Protein AF-A0A0F4ZEE4-F1 (afdb_monomer_lite)

pLDDT: mean 81.56, std 21.41, range [31.27, 98.69]

Sequence (221 aa):
MDQQAPEEFALEALSDIDSARGIVKAILHTIFFYRYFPTIEPHTQKFLDLRLPYVVDAELETMIDQHSAKLVRDLEIASTTSQTNLRSGAASPALPHQSASAKVAGASGDKLGNKRGIVKIQFFERRRRTGWIPRPDEEVCWESWVLKLSIAEPRNDIDRLKLQKAMSRSLLSSVVKITNYVTTNKSHIPPITTAVNTNPFPYRITVNPVESTWSNRLRMY

Structure (mmCIF, N/CA/C/O backbone):
data_AF-A0A0F4ZEE4-F1
#
_entry.id   AF-A0A0F4ZEE4-F1
#
loop_
_atom_site.group_PDB
_atom_site.id
_atom_site.type_symbol
_atom_site.label_atom_id
_atom_site.label_alt_id
_atom_site.label_comp_id
_atom_site.label_asym_id
_atom_site.label_entity_id
_atom_site.label_seq_id
_atom_site.pdbx_PDB_ins_code
_atom_site.Cartn_x
_atom_site.Cartn_y
_atom_site.Cartn_z
_atom_site.occupancy
_atom_site.B_iso_or_equiv
_atom_site.auth_seq_id
_atom_site.auth_comp_id
_atom_site.auth_asym_id
_atom_site.auth_atom_id
_atom_site.pdbx_PDB_model_num
ATOM 1 N N . MET A 1 1 ? 13.644 13.326 -24.615 1.00 40.78 1 MET A N 1
ATOM 2 C CA . MET A 1 1 ? 12.410 12.823 -23.987 1.00 40.78 1 MET A CA 1
ATOM 3 C C . MET A 1 1 ? 12.307 13.512 -22.651 1.00 40.78 1 MET A C 1
ATOM 5 O O . MET A 1 1 ? 13.165 13.275 -21.807 1.00 40.78 1 MET A O 1
ATOM 9 N N . ASP A 1 2 ? 11.358 14.428 -22.520 1.00 43.78 2 ASP A N 1
ATOM 10 C CA . ASP A 1 2 ? 11.153 15.174 -21.285 1.00 43.78 2 ASP A CA 1
ATOM 11 C C . ASP A 1 2 ? 10.785 14.211 -20.157 1.00 43.78 2 ASP A C 1
ATOM 13 O O . ASP A 1 2 ? 9.960 13.310 -20.318 1.00 43.78 2 ASP A O 1
ATOM 17 N N . GLN A 1 3 ? 11.476 14.352 -19.030 1.00 49.97 3 GLN A N 1
ATOM 18 C CA . GLN A 1 3 ? 11.272 13.537 -17.842 1.00 49.97 3 GLN A CA 1
ATOM 19 C C . GLN A 1 3 ? 9.979 14.012 -17.174 1.00 49.97 3 GLN A C 1
ATOM 21 O O . GLN A 1 3 ? 10.005 14.827 -16.256 1.00 49.97 3 GLN A O 1
ATOM 26 N N . GLN A 1 4 ? 8.835 13.554 -17.692 1.00 56.84 4 GLN A N 1
ATOM 27 C CA . GLN A 1 4 ? 7.539 13.735 -17.047 1.00 56.84 4 GLN A CA 1
ATOM 28 C C . GLN A 1 4 ? 7.666 13.197 -15.618 1.00 56.84 4 GLN A C 1
ATOM 30 O O . GLN A 1 4 ? 8.082 12.051 -15.423 1.00 56.84 4 GLN A O 1
ATOM 35 N N . ALA A 1 5 ? 7.374 14.030 -14.617 1.00 64.81 5 ALA A N 1
ATOM 36 C CA . ALA A 1 5 ? 7.344 13.567 -13.237 1.00 64.81 5 ALA A CA 1
ATOM 37 C C . ALA A 1 5 ? 6.371 12.375 -13.146 1.00 64.81 5 ALA A C 1
ATOM 39 O O . ALA A 1 5 ? 5.286 12.454 -13.733 1.00 64.81 5 ALA A O 1
ATOM 40 N N . PRO A 1 6 ? 6.749 11.273 -12.474 1.00 72.88 6 PRO A N 1
ATOM 41 C CA . PRO A 1 6 ? 5.881 10.109 -12.360 1.00 72.88 6 PRO A CA 1
ATOM 42 C C . PRO A 1 6 ? 4.559 10.527 -11.723 1.00 72.88 6 PRO A C 1
ATOM 44 O O . PRO A 1 6 ? 4.551 11.266 -10.734 1.00 72.88 6 PRO A O 1
ATOM 47 N N . GLU A 1 7 ? 3.454 10.062 -12.297 1.00 78.62 7 GLU A N 1
ATOM 48 C CA . GLU A 1 7 ? 2.128 10.318 -11.749 1.00 78.62 7 GLU A CA 1
ATOM 49 C C . GLU A 1 7 ? 2.044 9.724 -10.335 1.00 78.62 7 GLU A C 1
ATOM 51 O O . GLU A 1 7 ? 2.437 8.577 -10.093 1.00 78.62 7 GLU A O 1
ATOM 56 N N . GLU A 1 8 ? 1.582 10.534 -9.384 1.00 89.62 8 GLU A N 1
ATOM 57 C CA . GLU A 1 8 ? 1.420 10.125 -7.995 1.00 89.62 8 GLU A CA 1
ATOM 58 C C . GLU A 1 8 ? -0.037 9.735 -7.743 1.00 89.62 8 GLU A C 1
ATOM 60 O O . GLU A 1 8 ? -0.942 10.566 -7.832 1.00 89.62 8 GLU A O 1
ATOM 65 N N . PHE A 1 9 ? -0.268 8.469 -7.400 1.00 95.00 9 PHE A N 1
ATOM 66 C CA . PHE A 1 9 ? -1.603 7.946 -7.147 1.00 95.00 9 PHE A CA 1
ATOM 67 C C . PHE A 1 9 ? -1.901 7.844 -5.650 1.00 95.00 9 PHE A C 1
ATOM 69 O O . PHE A 1 9 ? -1.261 7.090 -4.911 1.00 95.00 9 PHE A O 1
ATOM 76 N N . ALA A 1 10 ? -2.904 8.592 -5.191 1.00 96.62 10 ALA A N 1
ATOM 77 C CA . ALA A 1 10 ? -3.272 8.653 -3.782 1.00 96.62 10 ALA A CA 1
ATOM 78 C C . ALA A 1 10 ? -4.354 7.626 -3.404 1.00 96.62 10 ALA A C 1
ATOM 80 O O . ALA A 1 10 ? -5.430 7.549 -4.002 1.00 96.62 10 ALA A O 1
ATOM 81 N N . LEU A 1 11 ? -4.087 6.890 -2.331 1.00 98.06 11 LEU A N 1
ATOM 82 C CA . LEU A 1 11 ? -5.001 5.969 -1.670 1.00 98.06 11 LEU A CA 1
ATOM 83 C C . LEU A 1 11 ? -5.324 6.485 -0.272 1.00 98.06 11 LEU A C 1
ATOM 85 O O . LEU A 1 11 ? -4.491 7.107 0.387 1.00 98.06 11 LEU A O 1
ATOM 89 N N . GLU A 1 12 ? -6.527 6.186 0.200 1.00 97.44 12 GLU A N 1
ATOM 90 C CA . GLU A 1 12 ? -6.973 6.569 1.536 1.00 97.44 12 GLU A CA 1
ATOM 91 C C . GLU A 1 12 ? -7.588 5.362 2.229 1.00 97.44 12 GLU A C 1
ATOM 93 O O . GLU A 1 12 ? -8.457 4.687 1.672 1.00 97.44 12 GLU A O 1
ATOM 98 N N . ALA A 1 13 ? -7.146 5.109 3.457 1.00 97.88 13 ALA A N 1
ATOM 99 C CA . ALA A 1 13 ? -7.672 4.042 4.290 1.00 97.88 13 ALA A CA 1
ATOM 100 C C . ALA A 1 13 ? -7.939 4.543 5.711 1.00 97.88 13 ALA A C 1
ATOM 102 O O . ALA A 1 13 ? -7.249 5.425 6.232 1.00 97.88 13 ALA A O 1
ATOM 103 N N . LEU A 1 14 ? -8.954 3.954 6.335 1.00 97.81 14 LEU A N 1
ATOM 104 C CA . LEU A 1 14 ? -9.336 4.195 7.717 1.00 97.81 14 LEU A CA 1
ATOM 105 C C . LEU A 1 14 ? -8.999 2.959 8.547 1.00 97.81 14 LEU A C 1
ATOM 107 O O . LEU A 1 14 ? -9.283 1.845 8.111 1.00 97.81 14 LEU A O 1
ATOM 111 N N . SER A 1 15 ? -8.451 3.160 9.743 1.00 97.25 15 SER A N 1
ATOM 112 C CA . SER A 1 15 ? -8.122 2.079 10.673 1.00 97.25 15 SER A CA 1
ATOM 113 C C . SER A 1 15 ? -8.366 2.463 12.132 1.00 97.25 15 SER A C 1
ATOM 115 O O . SER A 1 15 ? -8.365 3.643 12.461 1.00 97.25 15 SER A O 1
ATOM 117 N N . ASP A 1 16 ? -8.495 1.483 13.022 1.00 95.31 16 ASP A N 1
ATOM 118 C CA . ASP A 1 16 ? -8.031 1.616 14.408 1.00 95.31 16 ASP A CA 1
ATOM 119 C C . ASP A 1 16 ? -6.526 1.297 14.498 1.00 95.31 16 ASP A C 1
ATOM 121 O O . ASP A 1 16 ? -5.910 0.866 13.517 1.00 95.31 16 ASP A O 1
ATOM 125 N N . ILE A 1 17 ? -5.903 1.550 15.650 1.00 94.69 17 ILE A N 1
ATOM 126 C CA . ILE A 1 17 ? -4.460 1.323 15.812 1.00 94.69 17 ILE A CA 1
ATOM 127 C C . ILE A 1 17 ? -4.089 -0.166 15.715 1.00 94.69 17 ILE A C 1
ATOM 129 O O . ILE A 1 17 ? -3.087 -0.499 15.083 1.00 94.69 17 ILE A O 1
ATOM 133 N N . ASP A 1 18 ? -4.935 -1.058 16.238 1.00 95.00 18 ASP A N 1
ATOM 134 C CA . ASP A 1 18 ? -4.697 -2.507 16.269 1.00 95.00 18 ASP A CA 1
ATOM 135 C C . ASP A 1 18 ? -4.676 -3.110 14.854 1.00 95.00 18 ASP A C 1
ATOM 137 O O . ASP A 1 18 ? -3.876 -3.992 14.533 1.00 95.00 18 ASP A O 1
ATOM 141 N N . SER A 1 19 ? -5.532 -2.595 13.972 1.00 97.12 19 SER A N 1
ATOM 142 C CA . SER A 1 19 ? -5.691 -3.058 12.591 1.00 97.12 19 SER A CA 1
ATOM 143 C C . SER A 1 19 ? -4.776 -2.330 11.602 1.00 97.12 19 SER A C 1
ATOM 145 O O . SER A 1 19 ? -4.655 -2.767 10.452 1.00 97.12 19 SER A O 1
ATOM 147 N N . ALA A 1 20 ? -4.103 -1.251 12.025 1.00 97.31 20 ALA A N 1
ATOM 148 C CA . ALA A 1 20 ? -3.347 -0.356 11.145 1.00 97.31 20 ALA A CA 1
ATOM 149 C C . ALA A 1 20 ? -2.269 -1.098 10.352 1.00 97.31 20 ALA A C 1
ATOM 151 O O . ALA A 1 20 ? -2.166 -0.946 9.131 1.00 97.31 20 ALA A O 1
ATOM 152 N N . ARG A 1 21 ? -1.507 -1.965 11.031 1.00 97.94 21 ARG A N 1
ATOM 153 C CA . ARG A 1 21 ? -0.494 -2.806 10.384 1.00 97.94 21 ARG A CA 1
ATOM 154 C C . ARG A 1 21 ? -1.122 -3.689 9.307 1.00 97.94 21 ARG A C 1
ATOM 156 O O . ARG A 1 21 ? -0.631 -3.721 8.184 1.00 97.94 21 ARG A O 1
ATOM 163 N N . GLY A 1 22 ? -2.220 -4.371 9.633 1.00 98.19 22 GLY A N 1
ATOM 164 C CA . GLY A 1 22 ? -2.907 -5.284 8.719 1.00 98.19 22 GLY A CA 1
ATOM 165 C C . GLY A 1 22 ? -3.460 -4.590 7.472 1.00 98.19 22 GLY A C 1
ATOM 166 O O . GLY A 1 22 ? -3.268 -5.097 6.368 1.00 98.19 22 GLY A O 1
ATOM 167 N N . ILE A 1 23 ? -4.057 -3.401 7.621 1.00 98.44 23 ILE A N 1
ATOM 168 C CA . ILE A 1 23 ? -4.554 -2.602 6.487 1.00 98.44 23 ILE A CA 1
ATOM 169 C C . ILE A 1 23 ? -3.414 -2.209 5.548 1.00 98.44 23 ILE A C 1
ATOM 171 O O . ILE A 1 23 ? -3.532 -2.376 4.334 1.00 98.44 23 ILE A O 1
ATOM 175 N N . VAL A 1 24 ? -2.297 -1.723 6.095 1.00 98.50 24 VAL A N 1
ATOM 176 C CA . VAL A 1 24 ? -1.134 -1.336 5.286 1.00 98.50 24 VAL A CA 1
ATOM 177 C C . VAL A 1 24 ? -0.575 -2.546 4.544 1.00 98.50 24 VAL A C 1
ATOM 179 O O . VAL A 1 24 ? -0.379 -2.460 3.335 1.00 98.50 24 VAL A O 1
ATOM 182 N N . LYS A 1 25 ? -0.389 -3.688 5.222 1.00 98.62 25 LYS A N 1
ATOM 183 C CA . LYS A 1 25 ? 0.064 -4.933 4.578 1.00 98.62 25 LYS A CA 1
ATOM 184 C C . LYS A 1 25 ? -0.859 -5.337 3.428 1.00 98.62 25 LYS A C 1
ATOM 186 O O . LYS A 1 25 ? -0.382 -5.576 2.324 1.00 98.62 25 LYS A O 1
ATOM 191 N N . ALA A 1 26 ? -2.168 -5.367 3.670 1.00 98.44 26 ALA A N 1
ATOM 192 C CA . ALA A 1 26 ? -3.166 -5.755 2.678 1.00 98.44 26 ALA A CA 1
ATOM 193 C C . ALA A 1 26 ? -3.105 -4.883 1.410 1.00 98.44 26 ALA A C 1
ATOM 195 O O . ALA A 1 26 ? -3.108 -5.399 0.291 1.00 98.44 26 ALA A O 1
ATOM 196 N N . ILE A 1 27 ? -2.998 -3.562 1.580 1.00 98.69 27 ILE A N 1
ATOM 197 C CA . ILE A 1 27 ? -2.891 -2.614 0.464 1.00 98.69 27 ILE A CA 1
ATOM 198 C C . ILE A 1 27 ? -1.557 -2.783 -0.271 1.00 98.69 27 ILE A C 1
ATOM 200 O O . ILE A 1 27 ? -1.549 -2.848 -1.499 1.00 98.69 27 ILE A O 1
ATOM 204 N N . LEU A 1 28 ? -0.440 -2.901 0.454 1.00 98.56 28 LEU A N 1
ATOM 205 C CA . LEU A 1 28 ? 0.885 -3.064 -0.146 1.00 98.56 28 LEU A CA 1
ATOM 206 C C . LEU A 1 28 ? 0.985 -4.352 -0.966 1.00 98.56 28 LEU A C 1
ATOM 208 O O . LEU A 1 28 ? 1.373 -4.285 -2.129 1.00 98.56 28 LEU A O 1
ATOM 212 N N . HIS A 1 29 ? 0.571 -5.499 -0.420 1.00 98.25 29 HIS A N 1
ATOM 213 C CA . HIS A 1 29 ? 0.553 -6.756 -1.176 1.00 98.25 29 HIS A CA 1
ATOM 214 C C . HIS A 1 29 ? -0.347 -6.673 -2.412 1.00 98.25 29 HIS A C 1
ATOM 216 O O . HIS A 1 29 ? 0.012 -7.213 -3.454 1.00 98.25 29 HIS A O 1
ATOM 222 N N . THR A 1 30 ? -1.464 -5.942 -2.337 1.00 98.25 30 THR A N 1
ATOM 223 C CA . THR A 1 30 ? -2.321 -5.714 -3.508 1.00 98.25 30 THR A CA 1
ATOM 224 C C . THR A 1 30 ? -1.598 -4.906 -4.589 1.00 98.25 30 THR A C 1
ATOM 226 O O . THR A 1 30 ? -1.668 -5.271 -5.757 1.00 98.25 30 THR A O 1
ATOM 229 N N . ILE A 1 31 ? -0.874 -3.837 -4.232 1.00 98.06 31 ILE A N 1
ATOM 230 C CA . ILE A 1 31 ? -0.076 -3.054 -5.195 1.00 98.06 31 ILE A CA 1
ATOM 231 C C . ILE A 1 31 ? 1.025 -3.929 -5.807 1.00 98.06 31 ILE A C 1
ATOM 233 O O . ILE A 1 31 ? 1.157 -3.987 -7.029 1.00 98.06 31 ILE A O 1
ATOM 237 N N . PHE A 1 32 ? 1.789 -4.640 -4.971 1.00 97.56 32 PHE A N 1
ATOM 238 C CA . PHE A 1 32 ? 2.878 -5.496 -5.437 1.00 97.56 32 PHE A CA 1
ATOM 239 C C . PHE A 1 32 ? 2.384 -6.651 -6.302 1.00 97.56 32 PHE A C 1
ATOM 241 O O . PHE A 1 32 ? 3.041 -6.965 -7.281 1.00 97.56 32 PHE A O 1
ATOM 248 N N . PHE A 1 33 ? 1.206 -7.218 -6.055 1.00 96.56 33 PHE A N 1
ATOM 249 C CA . PHE A 1 33 ? 0.643 -8.236 -6.945 1.00 96.56 33 PHE A CA 1
ATOM 250 C C . PHE A 1 33 ? 0.541 -7.765 -8.410 1.00 96.56 33 PHE A C 1
ATOM 252 O O . PHE A 1 33 ? 0.738 -8.555 -9.327 1.00 96.56 33 PHE A O 1
ATOM 259 N N . TYR A 1 34 ? 0.294 -6.472 -8.645 1.00 95.69 34 TYR A N 1
ATOM 260 C CA . TYR A 1 34 ? 0.207 -5.894 -9.992 1.00 95.69 34 TYR A CA 1
ATOM 261 C C . TYR A 1 34 ? 1.517 -5.293 -10.522 1.00 95.69 34 TYR A C 1
ATOM 263 O O . TYR A 1 34 ? 1.548 -4.825 -11.666 1.00 95.69 34 TYR A O 1
ATOM 271 N N . ARG A 1 35 ? 2.560 -5.212 -9.687 1.00 95.38 35 ARG A N 1
ATOM 272 C CA . ARG A 1 35 ? 3.797 -4.454 -9.962 1.00 95.38 35 ARG A CA 1
ATOM 273 C C . ARG A 1 35 ? 5.091 -5.192 -9.607 1.00 95.38 35 ARG A C 1
ATOM 275 O O . ARG A 1 35 ? 6.174 -4.659 -9.830 1.00 95.38 35 ARG A O 1
ATOM 282 N N . TYR A 1 36 ? 4.987 -6.408 -9.086 1.00 93.69 36 TYR A N 1
ATOM 283 C CA . TYR A 1 36 ? 6.082 -7.332 -8.830 1.00 93.69 36 TYR A CA 1
ATOM 284 C C . TYR A 1 36 ? 6.100 -8.358 -9.963 1.00 93.69 36 TYR A C 1
ATOM 286 O O . TYR A 1 36 ? 5.185 -9.168 -10.086 1.00 93.69 36 TYR A O 1
ATOM 294 N N . PHE A 1 37 ? 7.109 -8.270 -10.830 1.00 91.94 37 PHE A N 1
ATOM 295 C CA . PHE A 1 37 ? 7.169 -9.040 -12.078 1.00 91.94 37 PHE A CA 1
ATOM 296 C C . PHE A 1 37 ? 7.991 -10.349 -12.065 1.00 91.94 37 PHE A C 1
ATOM 298 O O . PHE A 1 37 ? 8.165 -10.922 -13.142 1.00 91.94 37 PHE A O 1
ATOM 305 N N . PRO A 1 38 ? 8.499 -10.882 -10.935 1.00 90.25 38 PRO A N 1
ATOM 306 C CA . PRO A 1 38 ? 8.882 -12.292 -10.878 1.00 90.25 38 PRO A CA 1
ATOM 307 C C . PRO A 1 38 ? 7.696 -13.222 -11.129 1.00 90.25 38 PRO A C 1
ATOM 309 O O . PRO A 1 38 ? 6.533 -12.835 -11.005 1.00 90.25 38 PRO A O 1
ATOM 312 N N . THR A 1 39 ? 7.995 -14.487 -11.417 1.00 89.25 39 THR A N 1
ATOM 313 C CA . THR A 1 39 ? 6.959 -15.523 -11.388 1.00 89.25 39 THR A CA 1
ATOM 314 C C . THR A 1 39 ? 6.497 -15.705 -9.945 1.00 89.25 39 THR A C 1
ATOM 316 O O . THR A 1 39 ? 7.308 -16.022 -9.078 1.00 89.25 39 THR A O 1
ATOM 319 N N . ILE A 1 40 ? 5.204 -15.507 -9.694 1.00 88.12 40 ILE A N 1
ATOM 320 C CA . ILE A 1 40 ? 4.590 -15.677 -8.374 1.00 88.12 40 ILE A CA 1
ATOM 321 C C . ILE A 1 40 ? 3.521 -16.763 -8.423 1.00 88.12 40 ILE A C 1
ATOM 323 O O . ILE A 1 40 ? 2.838 -16.938 -9.435 1.00 88.12 40 ILE A O 1
ATOM 327 N N . GLU A 1 41 ? 3.346 -17.475 -7.314 1.00 88.75 41 GLU A N 1
ATOM 328 C CA . GLU A 1 41 ? 2.217 -18.386 -7.159 1.00 88.75 41 GLU A CA 1
ATOM 329 C C . GLU A 1 41 ? 0.927 -17.598 -6.880 1.00 88.75 41 GLU A C 1
ATOM 331 O O . GLU A 1 41 ? 0.939 -16.653 -6.083 1.00 88.75 41 GLU A O 1
ATOM 336 N N . PRO A 1 42 ? -0.211 -17.971 -7.496 1.00 90.06 42 PRO A N 1
ATOM 337 C CA . PRO A 1 42 ? -1.494 -17.369 -7.167 1.00 90.06 42 PRO A CA 1
ATOM 338 C C . PRO A 1 42 ? -1.854 -17.634 -5.702 1.00 90.06 42 PRO A C 1
ATOM 340 O O . PRO A 1 42 ? -2.158 -18.763 -5.316 1.00 90.06 42 PRO A O 1
ATOM 343 N N . HIS A 1 43 ? -1.870 -16.582 -4.888 1.00 95.31 43 HIS A N 1
ATOM 344 C CA . HIS A 1 43 ? -2.253 -16.674 -3.485 1.00 95.31 43 HIS A CA 1
ATOM 345 C C . HIS A 1 43 ? -3.221 -15.559 -3.094 1.00 95.31 43 HIS A C 1
ATOM 347 O O . HIS A 1 43 ? -3.193 -14.447 -3.627 1.00 95.31 43 HIS A O 1
ATOM 353 N N . THR A 1 44 ? -4.094 -15.859 -2.133 1.00 96.44 44 THR A N 1
ATOM 354 C CA . THR A 1 44 ? -5.005 -14.869 -1.557 1.00 96.44 44 THR A CA 1
ATOM 355 C C . THR A 1 44 ? -5.047 -14.999 -0.050 1.00 96.44 44 THR A C 1
ATOM 357 O O . THR A 1 44 ? -5.140 -16.112 0.465 1.00 96.44 44 THR A O 1
ATOM 360 N N . GLN A 1 45 ? -5.089 -13.869 0.647 1.00 95.69 45 GLN A N 1
ATOM 361 C CA . GLN A 1 45 ? -5.203 -13.829 2.098 1.00 95.69 45 GLN A CA 1
ATOM 362 C C . GLN A 1 45 ? -6.482 -13.104 2.517 1.00 95.69 45 GLN A C 1
ATOM 364 O O . GLN A 1 45 ? -6.884 -12.101 1.922 1.00 95.69 45 GLN A O 1
ATOM 369 N N . LYS A 1 46 ? -7.147 -13.628 3.554 1.00 97.44 46 LYS A N 1
ATOM 370 C CA . LYS A 1 46 ? -8.311 -12.973 4.153 1.00 97.44 46 LYS A CA 1
ATOM 371 C C . LYS A 1 46 ? -7.850 -11.911 5.147 1.00 97.44 46 LYS A C 1
ATOM 373 O O . LYS A 1 46 ? -7.078 -12.211 6.055 1.00 97.44 46 LYS A O 1
ATOM 378 N N . PHE A 1 47 ? -8.376 -10.702 5.012 1.00 97.56 47 PHE A N 1
ATOM 379 C CA . PHE A 1 47 ? -8.207 -9.639 5.992 1.00 97.56 47 PHE A CA 1
ATOM 380 C C . PHE A 1 47 ? -9.496 -8.819 6.084 1.00 97.56 47 PHE A C 1
ATOM 382 O O . PHE A 1 47 ? -10.085 -8.462 5.064 1.00 97.56 47 PHE A O 1
ATOM 389 N N . LEU A 1 48 ? -9.961 -8.563 7.313 1.00 94.94 48 LEU A N 1
ATOM 390 C CA . LEU A 1 48 ? -11.332 -8.115 7.584 1.00 94.94 48 LEU A CA 1
ATOM 391 C C . LEU A 1 48 ? -12.354 -9.056 6.903 1.00 94.94 48 LEU A C 1
ATOM 393 O O . LEU A 1 48 ? -12.329 -10.273 7.109 1.00 94.94 48 LEU A O 1
ATOM 397 N N . ASP A 1 49 ? -13.255 -8.509 6.099 1.00 93.88 49 ASP A N 1
ATOM 398 C CA . ASP A 1 49 ? -14.265 -9.209 5.304 1.00 93.88 49 ASP A CA 1
ATOM 399 C C . ASP A 1 49 ? -13.858 -9.388 3.831 1.00 93.88 49 ASP A C 1
ATOM 401 O O . ASP A 1 49 ? -14.659 -9.856 3.023 1.00 93.88 49 ASP A O 1
ATOM 405 N N . LEU A 1 50 ? -12.607 -9.071 3.481 1.00 95.56 50 LEU A N 1
ATOM 406 C CA . LEU A 1 50 ? -12.097 -9.146 2.116 1.00 95.56 50 LEU A CA 1
ATOM 407 C C . LEU A 1 50 ? -11.124 -10.314 1.942 1.00 95.56 50 LEU A C 1
ATOM 409 O O . LEU A 1 50 ? -10.388 -10.690 2.858 1.00 95.56 50 LEU A O 1
ATOM 413 N N . ARG A 1 51 ? -11.098 -10.873 0.731 1.00 97.25 51 ARG A N 1
ATOM 414 C CA . ARG A 1 51 ? -10.064 -11.803 0.262 1.00 97.25 51 ARG A CA 1
ATOM 415 C C . ARG A 1 51 ? -9.256 -11.078 -0.806 1.00 97.25 51 ARG A C 1
ATOM 417 O O . ARG A 1 51 ? -9.814 -10.707 -1.834 1.00 97.25 51 ARG A O 1
ATOM 424 N N . LEU A 1 52 ? -7.980 -10.837 -0.529 1.00 97.62 52 LEU A N 1
ATOM 425 C CA . LEU A 1 52 ? -7.120 -9.962 -1.323 1.00 97.62 52 LEU A CA 1
ATOM 426 C C . LEU A 1 52 ? -5.953 -10.753 -1.916 1.00 97.62 52 LEU A C 1
ATOM 428 O O . LEU A 1 52 ? -5.525 -11.730 -1.292 1.00 97.62 52 LEU A O 1
ATOM 432 N N . PRO A 1 53 ? -5.449 -10.361 -3.100 1.00 96.88 53 PRO A N 1
ATOM 433 C CA . PRO A 1 53 ? -4.256 -10.974 -3.660 1.00 96.88 53 PRO A CA 1
ATOM 434 C C . PRO A 1 53 ? -3.066 -10.762 -2.726 1.00 96.88 53 PRO A C 1
ATOM 436 O O . PRO A 1 53 ? -2.944 -9.730 -2.061 1.00 96.88 53 PRO A O 1
ATOM 439 N N . TYR A 1 54 ? -2.199 -11.763 -2.674 1.00 96.62 54 TYR A N 1
ATOM 440 C CA . TYR A 1 54 ? -1.047 -11.778 -1.791 1.00 96.62 54 TYR A CA 1
ATOM 441 C C . TYR A 1 54 ? 0.166 -12.326 -2.537 1.00 96.62 54 TYR A C 1
ATOM 443 O O . TYR A 1 54 ? 0.049 -13.279 -3.303 1.00 96.62 54 TYR A O 1
ATOM 451 N N . VAL A 1 55 ? 1.323 -11.708 -2.311 1.00 95.88 55 VAL A N 1
ATOM 452 C CA . VAL A 1 55 ? 2.588 -12.104 -2.938 1.00 95.88 55 VAL A CA 1
ATOM 453 C C . VAL A 1 55 ? 3.407 -12.872 -1.913 1.00 95.88 55 VAL A C 1
ATOM 455 O O . VAL A 1 55 ? 3.777 -12.298 -0.890 1.00 95.88 55 VAL A O 1
ATOM 458 N N . VAL A 1 56 ? 3.671 -14.146 -2.201 1.00 94.75 56 VAL A N 1
ATOM 459 C CA . VAL A 1 56 ? 4.469 -15.041 -1.355 1.00 94.75 56 VAL A CA 1
ATOM 460 C C . VAL A 1 56 ? 5.943 -14.892 -1.734 1.00 94.75 56 VAL A C 1
ATOM 462 O O . VAL A 1 56 ? 6.442 -15.579 -2.621 1.00 94.75 56 VAL A O 1
ATOM 465 N N . ASP A 1 57 ? 6.622 -13.948 -1.091 1.00 94.75 57 ASP A N 1
ATOM 466 C CA . ASP A 1 57 ? 8.049 -13.673 -1.280 1.00 94.75 57 ASP A CA 1
ATOM 467 C C . ASP A 1 57 ? 8.641 -13.170 0.043 1.00 94.75 57 ASP A C 1
ATOM 469 O O . ASP A 1 57 ? 8.214 -12.144 0.570 1.00 94.75 57 ASP A O 1
ATOM 473 N N . ALA A 1 58 ? 9.605 -13.904 0.605 1.00 94.56 58 ALA A N 1
ATOM 474 C CA . ALA A 1 58 ? 10.088 -13.668 1.968 1.00 94.56 58 ALA A CA 1
ATOM 475 C C . ALA A 1 58 ? 10.784 -12.304 2.147 1.00 94.56 58 ALA A C 1
ATOM 477 O O . ALA A 1 58 ? 10.696 -11.694 3.220 1.00 94.56 58 ALA A O 1
ATOM 478 N N . GLU A 1 59 ? 11.479 -11.816 1.115 1.00 94.62 59 GLU A N 1
ATOM 479 C CA . GLU A 1 59 ? 12.164 -10.522 1.159 1.00 94.62 59 GLU A CA 1
ATOM 480 C C . GLU A 1 59 ? 11.139 -9.386 1.131 1.00 94.62 59 GLU A C 1
ATOM 482 O O . GLU A 1 59 ? 11.171 -8.484 1.978 1.00 94.62 59 GLU A O 1
ATOM 487 N N . LEU A 1 60 ? 10.174 -9.475 0.213 1.00 95.56 60 LEU A N 1
ATOM 488 C CA . LEU A 1 60 ? 9.086 -8.515 0.096 1.00 95.56 60 LEU A CA 1
ATOM 489 C C . LEU A 1 60 ? 8.219 -8.480 1.361 1.00 95.56 60 LEU A C 1
ATOM 491 O O . LEU A 1 60 ? 7.907 -7.399 1.864 1.00 95.56 60 LEU A O 1
ATOM 495 N N . GLU A 1 61 ? 7.858 -9.645 1.902 1.00 96.38 61 GLU A N 1
ATOM 496 C CA . GLU A 1 61 ? 7.097 -9.775 3.147 1.00 96.38 61 GLU A CA 1
ATOM 497 C C . GLU A 1 61 ? 7.807 -9.090 4.310 1.00 96.38 61 GLU A C 1
ATOM 499 O O . GLU A 1 61 ? 7.214 -8.258 5.000 1.00 96.38 61 GLU A O 1
ATOM 504 N N . THR A 1 62 ? 9.099 -9.380 4.482 1.00 97.81 62 THR A N 1
ATOM 505 C CA . THR A 1 62 ? 9.924 -8.775 5.530 1.00 97.81 62 THR A CA 1
ATOM 506 C C . THR A 1 62 ? 9.970 -7.257 5.373 1.00 97.81 62 THR A C 1
ATOM 508 O O . THR A 1 62 ? 9.800 -6.527 6.353 1.00 97.81 62 THR A O 1
ATOM 511 N N . MET A 1 63 ? 10.138 -6.754 4.146 1.00 97.81 63 MET A N 1
ATOM 512 C CA . MET A 1 63 ? 10.155 -5.317 3.876 1.00 97.81 63 MET A CA 1
ATOM 513 C C . MET A 1 63 ? 8.810 -4.657 4.213 1.00 97.81 63 MET A C 1
ATOM 515 O O . MET A 1 63 ? 8.779 -3.624 4.892 1.00 97.81 63 MET A O 1
ATOM 519 N N . ILE A 1 64 ? 7.699 -5.244 3.766 1.00 98.31 64 ILE A N 1
ATOM 520 C CA . ILE A 1 64 ? 6.339 -4.771 4.056 1.00 98.31 64 ILE A CA 1
ATOM 521 C C . ILE A 1 64 ? 6.088 -4.773 5.571 1.00 98.31 64 ILE A C 1
ATOM 523 O O . ILE A 1 64 ? 5.536 -3.813 6.124 1.00 98.31 64 ILE A O 1
ATOM 527 N N . ASP A 1 65 ? 6.528 -5.817 6.269 1.00 98.25 65 ASP A N 1
ATOM 528 C CA . ASP A 1 65 ? 6.389 -5.937 7.715 1.00 98.25 65 ASP A CA 1
ATOM 529 C C . ASP A 1 65 ? 7.191 -4.885 8.477 1.00 98.25 65 ASP A C 1
ATOM 531 O O . ASP A 1 65 ? 6.653 -4.247 9.385 1.00 98.25 65 ASP A O 1
ATOM 535 N N . GLN A 1 66 ? 8.436 -4.632 8.080 1.00 98.31 66 GLN A N 1
ATOM 536 C CA . GLN A 1 66 ? 9.271 -3.599 8.690 1.00 98.31 66 GLN A CA 1
ATOM 537 C C . GLN A 1 66 ? 8.660 -2.201 8.535 1.00 98.31 66 GLN A C 1
ATOM 539 O O . GLN A 1 66 ? 8.586 -1.445 9.508 1.00 98.31 66 GLN A O 1
ATOM 544 N N . HIS A 1 67 ? 8.180 -1.853 7.337 1.00 98.56 67 HIS A N 1
ATOM 545 C CA . HIS A 1 67 ? 7.615 -0.526 7.074 1.00 98.56 67 HIS A CA 1
ATOM 546 C C . HIS A 1 67 ? 6.246 -0.338 7.735 1.00 98.56 67 HIS A C 1
ATOM 548 O O . HIS A 1 67 ? 5.983 0.714 8.319 1.00 98.56 67 HIS A O 1
ATOM 554 N N . SER A 1 68 ? 5.386 -1.357 7.717 1.00 98.19 68 SER A N 1
ATOM 555 C CA . SER A 1 68 ? 4.097 -1.297 8.416 1.00 98.19 68 SER A CA 1
ATOM 556 C C . SER A 1 68 ? 4.275 -1.214 9.939 1.00 98.19 68 SER A C 1
ATOM 558 O O . SER A 1 68 ? 3.605 -0.410 10.586 1.00 98.19 68 SER A O 1
ATOM 560 N N . ALA A 1 69 ? 5.231 -1.953 10.514 1.00 97.94 69 ALA A N 1
ATOM 561 C CA . ALA A 1 69 ? 5.573 -1.848 11.933 1.00 97.94 69 ALA A CA 1
ATOM 562 C C . ALA A 1 69 ? 6.165 -0.476 12.289 1.00 97.94 69 ALA A C 1
ATOM 564 O O . ALA A 1 69 ? 5.818 0.096 13.323 1.00 97.94 69 ALA A O 1
ATOM 565 N N . LYS A 1 70 ? 7.024 0.087 11.425 1.00 97.50 70 LYS A N 1
ATOM 566 C CA . LYS A 1 70 ? 7.537 1.452 11.598 1.00 97.50 70 LYS A CA 1
ATOM 567 C C . LYS A 1 70 ? 6.399 2.473 11.621 1.00 97.50 70 LYS A C 1
ATOM 569 O O . LYS A 1 70 ? 6.395 3.330 12.494 1.00 97.50 70 LYS A O 1
ATOM 574 N N . LEU A 1 71 ? 5.432 2.372 10.705 1.00 97.06 71 LEU A N 1
ATOM 575 C CA . LEU A 1 71 ? 4.291 3.291 10.662 1.00 97.06 71 LEU A CA 1
ATOM 576 C C . LEU A 1 71 ? 3.496 3.269 11.972 1.00 97.06 71 LEU A C 1
ATOM 578 O O . LEU A 1 71 ? 3.196 4.330 12.510 1.00 97.06 71 LEU A O 1
ATOM 582 N N . VAL A 1 72 ? 3.170 2.078 12.486 1.00 96.38 72 VAL A N 1
ATOM 583 C CA . VAL A 1 72 ? 2.429 1.940 13.752 1.00 96.38 72 VAL A CA 1
ATOM 584 C C . VAL A 1 72 ? 3.206 2.562 14.909 1.00 96.38 72 VAL A C 1
ATOM 586 O O . VAL A 1 72 ? 2.642 3.360 15.653 1.00 96.38 72 VAL A O 1
ATOM 589 N N . ARG A 1 73 ? 4.515 2.300 14.999 1.00 95.31 73 ARG A N 1
ATOM 590 C CA . ARG A 1 73 ? 5.373 2.921 16.016 1.00 95.31 73 ARG A CA 1
ATOM 591 C C . ARG A 1 73 ? 5.362 4.451 15.921 1.00 95.31 73 ARG A C 1
ATOM 593 O O . ARG A 1 73 ? 5.221 5.124 16.938 1.00 95.31 73 ARG A O 1
ATOM 600 N N . ASP A 1 74 ? 5.486 5.009 14.717 1.00 93.88 74 ASP A N 1
ATOM 601 C CA . ASP A 1 74 ? 5.456 6.463 14.509 1.00 93.88 74 ASP A CA 1
ATOM 602 C C . ASP A 1 74 ? 4.094 7.064 14.933 1.00 93.88 74 ASP A C 1
ATOM 604 O O . ASP A 1 74 ? 4.047 8.135 15.542 1.00 93.88 74 ASP A O 1
ATOM 608 N N . LEU A 1 75 ? 2.984 6.359 14.665 1.00 92.50 75 LEU A N 1
ATOM 609 C CA . LEU A 1 75 ? 1.628 6.755 15.076 1.00 92.50 75 LEU A CA 1
ATOM 610 C C . LEU A 1 75 ? 1.445 6.733 16.602 1.00 92.50 75 LEU A C 1
ATOM 612 O O . LEU A 1 75 ? 0.784 7.615 17.158 1.00 92.50 75 LEU A O 1
ATOM 616 N N . GLU A 1 76 ? 2.026 5.747 17.286 1.00 90.56 76 GLU A N 1
ATOM 617 C CA . GLU A 1 76 ? 2.020 5.653 18.749 1.00 90.56 76 GLU A CA 1
ATOM 618 C C . GLU A 1 76 ? 2.851 6.774 19.384 1.00 90.56 76 GLU A C 1
ATOM 620 O O . GLU A 1 76 ? 2.376 7.446 20.301 1.00 90.56 76 GLU A O 1
ATOM 625 N N . ILE A 1 77 ? 4.048 7.055 18.860 1.00 88.38 77 ILE A N 1
ATOM 626 C CA . ILE A 1 77 ? 4.911 8.139 19.361 1.00 88.38 77 ILE A CA 1
ATOM 627 C C . ILE A 1 77 ? 4.210 9.497 19.239 1.00 88.38 77 ILE A C 1
ATOM 629 O O . ILE A 1 77 ? 4.173 10.262 20.206 1.00 88.38 77 ILE A O 1
ATOM 633 N N . ALA A 1 78 ? 3.592 9.778 18.086 1.00 81.31 78 ALA A N 1
ATOM 634 C CA . ALA A 1 78 ? 2.846 11.018 17.866 1.00 81.31 78 ALA A CA 1
ATOM 635 C C . ALA A 1 78 ? 1.691 11.205 18.874 1.00 81.31 78 ALA A C 1
ATOM 637 O O . ALA A 1 78 ? 1.315 12.336 19.205 1.00 81.31 78 ALA A O 1
ATOM 638 N N . SER A 1 79 ? 1.148 10.104 19.405 1.00 72.62 79 SER A N 1
ATOM 639 C CA . SER A 1 79 ? 0.096 10.148 20.422 1.00 72.62 79 SER A CA 1
ATOM 640 C C . SER A 1 79 ? 0.606 10.587 21.799 1.00 72.62 79 SER A C 1
ATOM 642 O O . SER A 1 79 ? -0.044 11.403 22.455 1.00 72.62 79 SER A O 1
ATOM 644 N N . THR A 1 80 ? 1.798 10.141 22.202 1.00 64.88 80 THR A N 1
ATOM 645 C CA . THR A 1 80 ? 2.396 10.468 23.506 1.00 64.88 80 THR A CA 1
ATOM 646 C C . THR A 1 80 ? 2.803 11.940 23.595 1.00 64.88 80 THR A C 1
ATOM 648 O O . THR A 1 80 ? 2.533 12.599 24.600 1.00 64.88 80 THR A O 1
ATOM 651 N N . THR A 1 81 ? 3.376 12.502 22.524 1.00 61.34 81 THR A N 1
ATOM 652 C CA . THR A 1 81 ? 3.796 13.918 22.467 1.00 61.34 81 THR A CA 1
ATOM 653 C C . THR A 1 81 ? 2.619 14.896 22.571 1.00 61.34 81 THR A C 1
ATOM 655 O O . THR A 1 81 ? 2.770 16.008 23.076 1.00 61.34 81 THR A O 1
ATOM 658 N N . SER A 1 82 ? 1.425 14.487 22.137 1.00 56.91 82 SER A N 1
ATOM 659 C CA . SER A 1 82 ? 0.219 15.323 22.221 1.00 56.91 82 SER A CA 1
ATOM 660 C C . SER A 1 82 ? -0.340 15.419 23.649 1.00 56.91 82 SER A C 1
ATOM 662 O O . SER A 1 82 ? -0.993 16.403 23.988 1.00 56.91 82 SER A O 1
ATOM 664 N N . GLN A 1 83 ? -0.072 14.426 24.507 1.00 53.34 83 GLN A N 1
ATOM 665 C CA . GLN A 1 83 ? -0.574 14.383 25.887 1.00 53.34 83 GLN A CA 1
ATOM 666 C C . GLN A 1 83 ? 0.339 15.099 26.898 1.00 53.34 83 GLN A C 1
ATOM 668 O O . GLN A 1 83 ? -0.151 15.626 27.898 1.00 53.34 83 GLN A O 1
ATOM 673 N N . THR A 1 84 ? 1.653 15.160 26.658 1.00 52.06 84 THR A N 1
ATOM 674 C CA . THR A 1 84 ? 2.617 15.794 27.580 1.00 52.06 84 THR A CA 1
ATOM 675 C C . THR A 1 84 ? 2.541 17.323 27.593 1.00 52.06 84 THR A C 1
ATOM 677 O O . THR A 1 84 ? 2.710 17.920 28.654 1.00 52.06 84 THR A O 1
ATOM 680 N N . ASN A 1 85 ? 2.180 17.964 26.476 1.00 49.62 85 ASN A N 1
ATOM 681 C CA . ASN A 1 85 ? 2.029 19.427 26.395 1.00 49.62 85 ASN A CA 1
ATOM 682 C C . ASN A 1 85 ? 0.828 19.992 27.184 1.00 49.62 85 ASN A C 1
ATOM 684 O O . ASN A 1 85 ? 0.745 21.199 27.389 1.00 49.62 85 ASN A O 1
ATOM 688 N N . LEU A 1 86 ? -0.093 19.144 27.654 1.00 52.97 86 LEU A N 1
ATOM 689 C CA . LEU A 1 86 ? -1.242 19.563 28.470 1.00 52.97 86 LEU A CA 1
ATOM 690 C C . LEU A 1 86 ? -0.991 19.447 29.983 1.00 52.97 86 LEU A C 1
ATOM 692 O O . LEU A 1 86 ? -1.815 19.906 30.769 1.00 52.97 86 LEU A O 1
ATOM 696 N N . ARG A 1 87 ? 0.120 18.832 30.414 1.00 45.84 87 ARG A N 1
ATOM 697 C CA . ARG A 1 87 ? 0.400 18.565 31.838 1.00 45.84 87 ARG A CA 1
ATOM 698 C C . ARG A 1 87 ? 1.421 19.507 32.484 1.00 45.84 87 ARG A C 1
ATOM 700 O O . ARG A 1 87 ? 1.564 19.465 33.700 1.00 45.84 87 ARG A O 1
ATOM 707 N N . SER A 1 88 ? 2.085 20.386 31.732 1.00 50.84 88 SER A N 1
ATOM 708 C CA . SER A 1 88 ? 3.086 21.327 32.271 1.00 50.84 88 SER A CA 1
ATOM 709 C C . SER A 1 88 ? 2.521 22.690 32.711 1.00 50.84 88 SER A C 1
ATOM 711 O O . SER A 1 88 ? 3.269 23.657 32.817 1.00 50.84 88 SER A O 1
ATOM 713 N N . GLY A 1 89 ? 1.215 22.788 32.981 1.00 49.25 89 GLY A N 1
ATOM 714 C CA . GLY A 1 89 ? 0.565 23.998 33.496 1.00 49.25 89 GLY A CA 1
ATOM 715 C C . GLY A 1 89 ? 0.086 23.846 34.942 1.00 49.25 89 GLY A C 1
ATOM 716 O O . GLY A 1 89 ? -1.093 23.606 35.172 1.00 49.25 89 GLY A O 1
ATOM 717 N N . ALA A 1 90 ? 0.980 24.007 35.916 1.00 42.62 90 ALA A N 1
ATOM 718 C CA . ALA A 1 90 ? 0.656 24.213 37.334 1.00 42.62 90 ALA A CA 1
ATOM 719 C C . ALA A 1 90 ? 1.697 25.198 37.901 1.00 42.62 90 ALA A C 1
ATOM 721 O O . ALA A 1 90 ? 2.875 25.033 37.616 1.00 42.62 90 ALA A O 1
ATOM 722 N N . ALA A 1 91 ? 1.408 26.241 38.679 1.00 41.78 91 ALA A N 1
ATOM 723 C CA . ALA A 1 91 ? 0.184 26.762 39.278 1.00 41.78 91 ALA A CA 1
ATOM 724 C C . ALA A 1 91 ? 0.443 28.228 39.705 1.00 41.78 91 ALA A C 1
ATOM 726 O O . ALA A 1 91 ? 1.582 28.575 40.016 1.00 41.78 91 ALA A O 1
ATOM 727 N N . SER A 1 92 ? -0.594 29.068 39.802 1.00 40.56 92 SER A N 1
ATOM 728 C CA . SER A 1 92 ? -0.693 30.114 40.841 1.00 40.56 92 SER A CA 1
ATOM 729 C C . SER A 1 92 ? -2.132 30.637 40.989 1.00 40.56 92 SER A C 1
ATOM 731 O O . SER A 1 92 ? -2.894 30.559 40.024 1.00 40.56 92 SER A O 1
ATOM 733 N N . PRO A 1 93 ? -2.532 31.106 42.190 1.00 55.84 93 PRO A N 1
ATOM 734 C CA . PRO A 1 93 ? -3.929 31.138 42.621 1.00 55.84 93 PRO A CA 1
ATOM 735 C C . PRO A 1 93 ? -4.545 32.548 42.601 1.00 55.84 93 PRO A C 1
ATOM 737 O O . PRO A 1 93 ? -3.872 33.520 42.930 1.00 55.84 93 PRO A O 1
ATOM 740 N N . ALA A 1 94 ? -5.848 32.653 42.319 1.00 34.62 94 ALA A N 1
ATOM 741 C CA . ALA A 1 94 ? -6.682 33.777 42.761 1.00 34.62 94 ALA A CA 1
ATOM 742 C C . ALA A 1 94 ? -8.179 33.400 42.782 1.00 34.62 94 ALA A C 1
ATOM 744 O O . ALA A 1 94 ? -8.668 32.675 41.919 1.00 34.62 94 ALA A O 1
ATOM 745 N N . LEU A 1 95 ? -8.865 33.884 43.820 1.00 41.47 95 LEU A N 1
ATOM 746 C CA . LEU A 1 95 ? -10.254 33.632 44.246 1.00 41.47 95 LEU A CA 1
ATOM 747 C C . LEU A 1 95 ? -11.274 34.614 43.580 1.00 41.47 95 LEU A C 1
ATOM 749 O O . LEU A 1 95 ? -10.856 35.436 42.768 1.00 41.47 95 LEU A O 1
ATOM 753 N N . PRO A 1 96 ? -12.604 34.519 43.844 1.00 59.53 96 PRO A N 1
ATOM 754 C CA . PRO A 1 96 ? -13.643 34.532 42.806 1.00 59.53 96 PRO A CA 1
ATOM 755 C C . PRO A 1 96 ? -14.520 35.797 42.754 1.00 59.53 96 PRO A C 1
ATOM 757 O O . PRO A 1 96 ? -14.692 36.484 43.759 1.00 59.53 96 PRO A O 1
ATOM 760 N N . HIS A 1 97 ? -15.221 36.009 41.629 1.00 33.28 97 HIS A N 1
ATOM 761 C CA . HIS A 1 97 ? -16.504 36.725 41.629 1.00 33.28 97 HIS A CA 1
ATOM 762 C C . HIS A 1 97 ? -17.428 36.345 40.447 1.00 33.28 97 HIS A C 1
ATOM 764 O O . HIS A 1 97 ? -17.065 36.470 39.286 1.00 33.28 97 HIS A O 1
ATOM 770 N N . GLN A 1 98 ? -18.610 35.853 40.827 1.00 36.88 98 GLN A N 1
ATOM 771 C CA . GLN A 1 98 ? -19.970 35.883 40.253 1.00 36.88 98 GLN A CA 1
ATOM 772 C C . GLN A 1 98 ? -20.273 35.991 38.732 1.00 36.88 98 GLN A C 1
ATOM 774 O O . GLN A 1 98 ? -19.852 36.907 38.041 1.00 36.88 98 GLN A O 1
ATOM 779 N N . SER A 1 99 ? -21.216 35.102 38.368 1.00 35.38 99 SER A N 1
ATOM 780 C CA . SER A 1 99 ? -22.469 35.260 37.591 1.00 35.38 99 SER A CA 1
ATOM 781 C C . SER A 1 99 ? -22.525 35.204 36.046 1.00 35.38 99 SER A C 1
ATOM 783 O O . SER A 1 99 ? -21.967 36.007 35.314 1.00 35.38 99 SER A O 1
ATOM 785 N N . ALA A 1 100 ? -23.395 34.270 35.618 1.00 37.81 100 ALA A N 1
ATOM 786 C CA . ALA A 1 100 ? -24.289 34.251 34.450 1.00 37.81 100 ALA A CA 1
ATOM 787 C C . ALA A 1 100 ? -23.709 34.126 33.023 1.00 37.81 100 ALA A C 1
ATOM 789 O O . ALA A 1 100 ? -23.213 35.074 32.434 1.00 37.81 100 ALA A O 1
ATOM 790 N N . SER A 1 101 ? -23.973 32.986 32.372 1.00 36.75 101 SER A N 1
ATOM 791 C CA . SER A 1 101 ? -25.092 32.841 31.416 1.00 36.75 101 SER A CA 1
ATOM 792 C C . SER A 1 101 ? -24.912 31.555 30.599 1.00 36.75 101 SER A C 1
ATOM 794 O O . SER A 1 101 ? -23.949 31.395 29.848 1.00 36.75 101 SER A O 1
ATOM 796 N N . ALA A 1 102 ? -25.836 30.610 30.768 1.00 39.84 102 ALA A N 1
ATOM 797 C CA . ALA A 1 102 ? -25.843 29.352 30.040 1.00 39.84 102 ALA A CA 1
ATOM 798 C C . ALA A 1 102 ? -26.319 29.583 28.597 1.00 39.84 102 ALA A C 1
ATOM 800 O O . ALA A 1 102 ? -27.500 29.820 28.353 1.00 39.84 102 ALA A O 1
ATOM 801 N N . LYS A 1 103 ? -25.404 29.462 27.630 1.00 36.78 103 LYS A N 1
ATOM 802 C CA . LYS A 1 103 ? -25.747 29.187 26.231 1.00 36.78 103 LYS A CA 1
ATOM 803 C C . LYS A 1 103 ? -25.516 27.708 25.954 1.00 36.78 103 LYS A C 1
ATOM 805 O O . LYS A 1 103 ? -24.385 27.253 25.817 1.00 36.78 103 LYS A O 1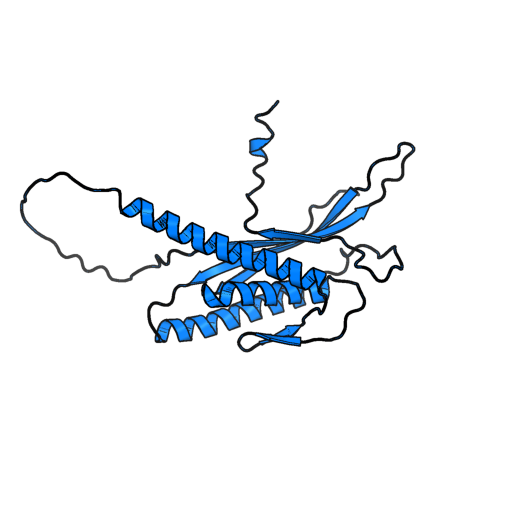
ATOM 810 N N . VAL A 1 104 ? -26.621 26.975 25.864 1.00 43.03 104 VAL A N 1
ATOM 811 C CA . VAL A 1 104 ? -26.676 25.642 25.267 1.00 43.03 104 VAL A CA 1
ATOM 812 C C . VAL A 1 104 ? -26.471 25.815 23.763 1.00 43.03 104 VAL A C 1
ATOM 814 O O . VAL A 1 104 ? -27.366 26.274 23.058 1.00 43.03 104 VAL A O 1
ATOM 817 N N . ALA A 1 105 ? -25.279 25.477 23.279 1.00 35.84 105 ALA A N 1
ATOM 818 C CA . ALA A 1 105 ? -25.010 25.274 21.862 1.00 35.84 105 ALA A CA 1
ATOM 819 C C . ALA A 1 105 ? -24.607 23.811 21.676 1.00 35.84 105 ALA A C 1
ATOM 821 O O . ALA A 1 105 ? -23.550 23.370 22.126 1.00 35.84 105 ALA A O 1
ATOM 822 N N . GLY A 1 106 ? -25.525 23.056 21.079 1.00 31.27 106 GLY A N 1
ATOM 823 C CA . GLY A 1 106 ? -25.299 21.688 20.652 1.00 31.27 106 GLY A CA 1
ATOM 824 C C . GLY A 1 106 ? -24.361 21.592 19.448 1.00 31.27 106 GLY A C 1
ATOM 825 O O . GLY A 1 106 ? -23.969 22.591 18.849 1.00 31.27 106 GLY A O 1
ATOM 826 N N . ALA A 1 107 ? -24.092 20.335 19.099 1.00 35.78 107 ALA A N 1
ATOM 827 C CA . ALA A 1 107 ? -23.270 19.846 17.994 1.00 35.78 107 ALA A CA 1
ATOM 828 C C . ALA A 1 107 ? -21.754 19.903 18.240 1.00 35.78 107 ALA A C 1
ATOM 830 O O . ALA A 1 107 ? -21.015 20.754 17.753 1.00 35.78 107 ALA A O 1
ATOM 831 N N . SER A 1 108 ? -21.306 18.889 18.982 1.00 38.16 108 SER A N 1
ATOM 832 C CA . SER A 1 108 ? -19.938 18.391 19.062 1.00 38.16 108 SER A CA 1
ATOM 833 C C . SER A 1 108 ? -19.392 18.059 17.667 1.00 38.16 108 SER A C 1
ATOM 835 O O . SER A 1 108 ? -19.492 16.928 17.199 1.00 38.16 108 SER A O 1
ATOM 837 N N . GLY A 1 109 ? -18.833 19.062 16.995 1.00 34.94 109 GLY A N 1
ATOM 838 C CA . GLY A 1 109 ? -18.027 18.888 15.794 1.00 34.94 109 GLY A CA 1
ATOM 839 C C . GLY A 1 109 ? -16.673 18.273 16.142 1.00 34.94 109 GLY A C 1
ATOM 840 O O . GLY A 1 109 ? -15.955 18.785 17.002 1.00 34.94 109 GLY A O 1
ATOM 841 N N . ASP A 1 110 ? -16.384 17.155 15.482 1.00 40.88 110 ASP A N 1
ATOM 842 C CA . ASP A 1 110 ? -15.096 16.482 15.317 1.00 40.88 110 ASP A CA 1
ATOM 843 C C . ASP A 1 110 ? -13.866 17.225 15.861 1.00 40.88 110 ASP A C 1
ATOM 845 O O . ASP A 1 110 ? -13.232 18.046 15.199 1.00 40.88 110 ASP A O 1
ATOM 849 N N . LYS A 1 111 ? -13.451 16.829 17.062 1.00 42.59 111 LYS A N 1
ATOM 850 C CA . LYS A 1 111 ? -12.040 16.831 17.459 1.00 42.59 111 LYS A CA 1
ATOM 851 C C . LYS A 1 111 ? -11.641 15.405 17.807 1.00 42.59 111 LYS A C 1
ATOM 853 O O . LYS A 1 111 ? -11.255 15.102 18.933 1.00 42.59 111 LYS A O 1
ATOM 858 N N . LEU A 1 112 ? -11.810 14.500 16.843 1.00 44.28 112 LEU A N 1
ATOM 859 C CA . LEU A 1 112 ? -11.034 13.270 16.832 1.00 44.28 112 LEU A CA 1
ATOM 860 C C . LEU A 1 112 ? -9.603 13.714 16.526 1.00 44.28 112 LEU A C 1
ATOM 862 O O . LEU A 1 112 ? -9.346 14.291 15.469 1.00 44.28 112 LEU A O 1
ATOM 866 N N . GLY A 1 113 ? -8.697 13.572 17.494 1.00 49.47 113 GLY A N 1
ATOM 867 C CA . GLY A 1 113 ? -7.272 13.789 17.272 1.00 49.47 113 GLY A CA 1
ATOM 868 C C . GLY A 1 113 ? -6.802 12.768 16.245 1.00 49.47 113 GLY A C 1
ATOM 869 O O . GLY A 1 113 ? -6.395 11.671 16.610 1.00 49.47 113 GLY A O 1
ATOM 870 N N . ASN A 1 114 ? -6.963 13.084 14.961 1.00 64.81 114 ASN A N 1
ATOM 871 C CA . ASN A 1 114 ? -6.775 12.123 13.886 1.00 64.81 114 ASN A CA 1
ATOM 872 C C . ASN A 1 114 ? -5.283 11.857 13.730 1.00 64.81 114 ASN A C 1
ATOM 874 O O . ASN A 1 114 ? -4.592 12.572 13.000 1.00 64.81 114 ASN A O 1
ATOM 878 N N . LYS A 1 115 ? -4.790 10.814 14.408 1.00 87.88 115 LYS A N 1
ATOM 879 C CA . LYS A 1 115 ? -3.465 10.271 14.113 1.00 87.88 115 LYS A CA 1
ATOM 880 C C . LYS A 1 115 ? -3.492 9.857 12.648 1.00 87.88 115 LYS A C 1
ATOM 882 O O . LYS A 1 115 ? -4.408 9.170 12.193 1.00 87.88 115 LYS A O 1
ATOM 887 N N . ARG A 1 116 ? -2.521 10.342 11.891 1.00 92.44 116 ARG A N 1
ATOM 888 C CA . ARG A 1 116 ? -2.423 10.115 10.455 1.00 92.44 116 ARG A CA 1
ATOM 889 C C . ARG A 1 116 ? -1.029 9.643 10.130 1.00 92.44 116 ARG A C 1
ATOM 891 O O . ARG A 1 116 ? -0.061 10.096 10.730 1.00 92.44 116 ARG A O 1
ATOM 898 N N . GLY A 1 117 ? -0.960 8.726 9.185 1.00 94.69 117 GLY A N 1
ATOM 899 C CA . GLY A 1 117 ? 0.278 8.150 8.709 1.00 94.69 117 GLY A CA 1
ATOM 900 C C . GLY A 1 117 ? 0.287 8.119 7.191 1.00 94.69 117 GLY A C 1
ATOM 901 O O . GLY A 1 117 ? -0.768 8.034 6.561 1.00 94.69 117 GLY A O 1
ATOM 902 N N . ILE A 1 118 ? 1.472 8.204 6.599 1.00 96.69 118 ILE A N 1
ATOM 903 C CA . ILE A 1 118 ? 1.641 8.141 5.148 1.00 96.69 118 ILE A CA 1
ATOM 904 C C . ILE A 1 118 ? 2.630 7.030 4.814 1.00 96.69 118 ILE A C 1
ATOM 906 O O . ILE A 1 118 ? 3.705 6.952 5.403 1.00 96.69 118 ILE A O 1
ATOM 910 N N . VAL A 1 119 ? 2.288 6.185 3.846 1.00 98.06 119 VAL A N 1
ATOM 911 C CA . VAL A 1 119 ? 3.207 5.211 3.251 1.00 98.06 119 VAL A CA 1
ATOM 912 C C . VAL A 1 119 ? 3.295 5.495 1.761 1.00 98.06 119 VAL A C 1
ATOM 914 O O . VAL A 1 119 ? 2.285 5.475 1.064 1.00 98.06 119 VAL A O 1
ATOM 917 N N . LYS A 1 120 ? 4.501 5.768 1.272 1.00 97.88 120 LYS A N 1
ATOM 918 C CA . LYS A 1 120 ? 4.779 6.010 -0.142 1.00 97.88 120 LYS A CA 1
ATOM 919 C C . LYS A 1 120 ? 5.513 4.817 -0.738 1.00 97.88 120 LYS A C 1
ATOM 921 O O . LYS A 1 120 ? 6.479 4.346 -0.145 1.00 97.88 120 LYS A O 1
ATOM 926 N N . ILE A 1 121 ? 5.071 4.359 -1.902 1.00 97.81 121 ILE A N 1
ATOM 927 C CA . ILE A 1 121 ? 5.682 3.287 -2.688 1.00 97.81 121 ILE A CA 1
ATOM 928 C C . ILE A 1 121 ? 6.097 3.882 -4.024 1.00 97.81 121 ILE A C 1
ATOM 930 O O . ILE A 1 121 ? 5.352 4.658 -4.623 1.00 97.81 121 ILE A O 1
ATOM 934 N N . GLN A 1 122 ? 7.297 3.554 -4.476 1.00 96.88 122 GLN A N 1
ATOM 935 C CA . GLN A 1 122 ? 7.834 4.025 -5.746 1.00 96.88 122 GLN A CA 1
ATOM 936 C C . GLN A 1 122 ? 8.452 2.863 -6.501 1.00 96.88 122 GLN A C 1
ATOM 938 O O . GLN A 1 122 ? 9.148 2.057 -5.886 1.00 96.88 122 GLN A O 1
ATOM 943 N N . PHE A 1 123 ? 8.224 2.821 -7.810 1.00 96.00 123 PHE A N 1
ATOM 944 C CA . PHE A 1 123 ? 8.831 1.865 -8.729 1.00 96.00 123 PHE A CA 1
ATOM 945 C C . PHE A 1 123 ? 9.756 2.597 -9.698 1.00 96.00 123 PHE A C 1
ATOM 947 O O . PHE A 1 123 ? 9.431 3.683 -10.187 1.00 96.00 123 PHE A O 1
ATOM 954 N N . PHE A 1 124 ? 10.917 2.004 -9.958 1.00 94.38 124 PHE A N 1
ATOM 955 C CA . PHE A 1 124 ? 12.004 2.613 -10.711 1.00 94.38 124 PHE A CA 1
ATOM 956 C C . PHE A 1 124 ? 12.420 1.751 -11.903 1.00 94.38 124 PHE A C 1
ATOM 958 O O . PHE A 1 124 ? 12.212 0.540 -11.939 1.00 94.38 124 PHE A O 1
ATOM 965 N N . GLU A 1 125 ? 13.014 2.402 -12.894 1.00 91.56 125 GLU A N 1
ATOM 966 C CA . GLU A 1 125 ? 13.674 1.802 -14.046 1.00 91.56 125 GLU A CA 1
ATOM 967 C C . GLU A 1 125 ? 15.168 2.105 -13.936 1.00 91.56 125 GLU A C 1
ATOM 969 O O . GLU A 1 125 ? 15.546 3.268 -13.769 1.00 91.56 125 GLU A O 1
ATOM 974 N N . ARG A 1 126 ? 16.023 1.083 -14.054 1.00 88.50 126 ARG A N 1
ATOM 975 C CA . ARG A 1 126 ? 17.469 1.291 -14.191 1.00 88.50 126 ARG A CA 1
ATOM 976 C C . ARG A 1 126 ? 17.792 1.630 -15.638 1.00 88.50 126 ARG A C 1
ATOM 978 O O . ARG A 1 126 ? 17.735 0.766 -16.510 1.00 88.50 126 ARG A O 1
ATOM 985 N N . ARG A 1 127 ? 18.161 2.882 -15.892 1.00 83.81 127 ARG A N 1
ATOM 986 C CA . ARG A 1 127 ? 18.599 3.354 -17.204 1.00 83.81 127 ARG A CA 1
ATOM 987 C C . ARG A 1 127 ? 20.114 3.400 -17.263 1.00 83.81 127 ARG A C 1
ATOM 989 O O . ARG A 1 127 ? 20.758 4.181 -16.561 1.00 83.81 127 ARG A O 1
ATOM 996 N N . ARG A 1 128 ? 20.679 2.606 -18.173 1.00 74.88 128 ARG A N 1
ATOM 997 C CA . ARG A 1 128 ? 22.078 2.757 -18.571 1.00 74.88 128 ARG A CA 1
ATOM 998 C C . ARG A 1 128 ? 22.206 4.020 -19.406 1.00 74.88 128 ARG A C 1
ATOM 1000 O O . ARG A 1 128 ? 21.551 4.157 -20.439 1.00 74.88 128 ARG A O 1
ATOM 1007 N N . ARG A 1 129 ? 23.059 4.947 -18.983 1.00 69.38 129 ARG A N 1
ATOM 1008 C CA . ARG A 1 129 ? 23.405 6.098 -19.817 1.00 69.38 129 ARG A CA 1
ATOM 1009 C C . ARG A 1 129 ? 24.463 5.671 -20.831 1.00 69.38 129 ARG A C 1
ATOM 1011 O O . ARG A 1 129 ? 25.618 5.471 -20.470 1.00 69.38 129 ARG A O 1
ATOM 1018 N N . THR A 1 130 ? 24.079 5.553 -22.099 1.00 59.88 130 THR A N 1
ATOM 1019 C CA . THR A 1 130 ? 25.037 5.362 -23.195 1.00 59.88 130 THR A CA 1
ATOM 1020 C C . THR A 1 130 ? 25.766 6.677 -23.464 1.00 59.88 130 THR A C 1
ATOM 1022 O O . THR A 1 130 ? 25.145 7.689 -23.784 1.00 59.88 130 THR A O 1
ATOM 1025 N N . GLY A 1 131 ? 27.090 6.669 -23.332 1.00 68.44 131 GLY A N 1
ATOM 1026 C CA . GLY A 1 131 ? 27.959 7.802 -23.630 1.00 68.44 131 GLY A CA 1
ATOM 1027 C C . GLY A 1 131 ? 29.430 7.395 -23.584 1.00 68.44 131 GLY A C 1
ATOM 1028 O O . GLY A 1 131 ? 29.775 6.350 -23.043 1.00 68.44 131 GLY A O 1
ATOM 1029 N N . TRP A 1 132 ? 30.304 8.232 -24.143 1.00 73.56 132 TRP A N 1
ATOM 1030 C CA . TRP A 1 132 ? 31.761 8.025 -24.164 1.00 73.56 132 TRP A CA 1
ATOM 1031 C C . TRP A 1 132 ? 32.422 8.088 -22.773 1.00 73.56 132 TRP A C 1
ATOM 1033 O O . TRP A 1 132 ? 33.573 7.693 -22.619 1.00 73.56 132 TRP A O 1
ATOM 1043 N N . ILE A 1 133 ? 31.688 8.558 -21.758 1.00 77.50 133 ILE A N 1
ATOM 1044 C CA . ILE A 1 133 ? 32.105 8.581 -20.354 1.00 77.50 133 ILE A CA 1
ATOM 1045 C C . ILE A 1 133 ? 31.254 7.561 -19.590 1.00 77.50 133 ILE A C 1
ATOM 1047 O O . ILE A 1 133 ? 30.026 7.709 -19.592 1.00 77.50 133 ILE A O 1
ATOM 1051 N N . PRO A 1 134 ? 31.868 6.587 -18.890 1.00 72.25 134 PRO A N 1
ATOM 1052 C CA . PRO A 1 134 ? 31.154 5.722 -17.962 1.00 72.25 134 PRO A CA 1
ATOM 1053 C C . PRO A 1 134 ? 30.466 6.582 -16.900 1.00 72.25 134 PRO A C 1
ATOM 1055 O O . PRO A 1 134 ? 31.121 7.272 -16.117 1.00 72.25 134 PRO A O 1
ATOM 1058 N N . ARG A 1 135 ? 29.134 6.581 -16.894 1.00 73.75 135 ARG A N 1
ATOM 1059 C CA . ARG A 1 135 ? 28.326 7.199 -15.840 1.00 73.75 135 ARG A CA 1
ATOM 1060 C C . ARG A 1 135 ? 27.637 6.098 -15.041 1.00 73.75 135 ARG A C 1
ATOM 1062 O O . ARG A 1 135 ? 27.331 5.058 -15.621 1.00 73.75 135 ARG A O 1
ATOM 1069 N N . PRO A 1 136 ? 27.398 6.312 -13.738 1.00 74.94 136 PRO A N 1
ATOM 1070 C CA . PRO A 1 136 ? 26.621 5.369 -12.949 1.00 74.94 136 PRO A CA 1
ATOM 1071 C C . PRO A 1 136 ? 25.214 5.219 -13.536 1.00 74.94 136 PRO A C 1
ATOM 1073 O O . PRO A 1 136 ? 24.665 6.171 -14.104 1.00 74.94 136 PRO A O 1
ATOM 1076 N N . ASP A 1 137 ? 24.656 4.019 -13.384 1.00 77.94 137 ASP A N 1
ATOM 1077 C CA . ASP A 1 137 ? 23.275 3.724 -13.755 1.00 77.94 137 ASP A CA 1
ATOM 1078 C C . ASP A 1 137 ? 22.319 4.668 -13.012 1.00 77.94 137 ASP A C 1
ATOM 1080 O O . ASP A 1 137 ? 22.488 4.954 -11.824 1.00 77.94 137 ASP A O 1
ATOM 1084 N N . GLU A 1 138 ? 21.317 5.173 -13.728 1.00 85.31 138 GLU A N 1
ATOM 1085 C CA . GLU A 1 138 ? 20.313 6.083 -13.182 1.00 85.31 138 GLU A CA 1
ATOM 1086 C C . GLU A 1 138 ? 19.032 5.314 -12.859 1.00 85.31 138 GLU A C 1
ATOM 1088 O O . GLU A 1 138 ? 18.535 4.560 -13.694 1.00 85.31 138 GLU A O 1
ATOM 1093 N N . GLU A 1 139 ? 18.465 5.527 -11.672 1.00 89.44 139 GLU A N 1
ATOM 1094 C CA . GLU A 1 139 ? 17.135 5.020 -11.324 1.00 89.44 139 GLU A CA 1
ATOM 1095 C C . GLU A 1 139 ? 16.084 6.107 -11.560 1.00 89.44 139 GLU A C 1
ATOM 1097 O O . GLU A 1 139 ? 16.040 7.119 -10.857 1.00 89.44 139 GLU A O 1
ATOM 1102 N N . VAL A 1 140 ? 15.216 5.894 -12.549 1.00 90.81 140 VAL A N 1
ATOM 1103 C CA . VAL A 1 140 ? 14.120 6.811 -12.880 1.00 90.81 140 VAL A CA 1
ATOM 1104 C C . VAL A 1 140 ? 12.815 6.252 -12.332 1.00 90.81 140 VAL A C 1
ATOM 1106 O O . VAL A 1 140 ? 12.403 5.159 -12.706 1.00 90.81 140 VAL A O 1
ATOM 1109 N N . CYS A 1 141 ? 12.157 6.999 -11.445 1.00 93.31 141 CYS A N 1
ATOM 1110 C CA . CYS A 1 141 ? 10.843 6.625 -10.922 1.00 93.31 141 CYS A CA 1
ATOM 1111 C C . CYS A 1 141 ? 9.803 6.720 -12.045 1.00 93.31 141 CYS A C 1
ATOM 1113 O O . CYS A 1 141 ? 9.655 7.789 -12.634 1.00 93.31 141 CYS A O 1
ATOM 1115 N N . TRP A 1 142 ? 9.082 5.634 -12.316 1.00 94.00 142 TRP A N 1
ATOM 1116 C CA . TRP A 1 142 ? 8.042 5.582 -13.353 1.00 94.00 142 TRP A CA 1
ATOM 1117 C C . TRP A 1 142 ? 6.626 5.460 -12.781 1.00 94.00 142 TRP A C 1
ATOM 1119 O O . TRP A 1 142 ? 5.668 5.768 -13.480 1.00 94.00 142 TRP A O 1
ATOM 1129 N N . GLU A 1 143 ? 6.473 5.080 -11.510 1.00 95.25 143 GLU A N 1
ATOM 1130 C CA . GLU A 1 143 ? 5.167 5.031 -10.841 1.00 95.25 143 GLU A CA 1
ATOM 1131 C C . GLU A 1 143 ? 5.312 5.295 -9.340 1.00 95.25 143 GLU A C 1
ATOM 1133 O O . GLU A 1 143 ? 6.274 4.841 -8.709 1.00 95.25 143 GLU A O 1
ATOM 1138 N N . SER A 1 144 ? 4.358 6.027 -8.756 1.00 96.19 144 SER A N 1
ATOM 1139 C CA . SER A 1 144 ? 4.332 6.289 -7.320 1.00 96.19 144 SER A CA 1
ATOM 1140 C C . SER A 1 144 ? 2.933 6.174 -6.720 1.00 96.19 144 SER A C 1
ATOM 1142 O O . SER A 1 144 ? 1.977 6.746 -7.228 1.00 96.19 144 SER A O 1
ATOM 1144 N N . TRP A 1 145 ? 2.839 5.488 -5.581 1.00 97.75 145 TRP A N 1
ATOM 1145 C CA . TRP A 1 145 ? 1.619 5.332 -4.791 1.00 97.75 145 TRP A CA 1
ATOM 1146 C C . TRP A 1 145 ? 1.785 5.988 -3.429 1.00 97.75 145 TRP A C 1
ATOM 1148 O O . TRP A 1 145 ? 2.811 5.802 -2.775 1.00 97.75 145 TRP A O 1
ATOM 1158 N N . VAL A 1 146 ? 0.764 6.700 -2.963 1.00 97.88 146 VAL A N 1
ATOM 1159 C CA . VAL A 1 146 ? 0.745 7.328 -1.638 1.00 97.88 146 VAL A CA 1
ATOM 1160 C C . VAL A 1 146 ? -0.485 6.869 -0.875 1.00 97.88 146 VAL A C 1
ATOM 1162 O O . VAL A 1 146 ? -1.597 7.313 -1.141 1.00 97.88 146 VAL A O 1
ATOM 1165 N N . LEU A 1 147 ? -0.285 5.999 0.111 1.00 98.31 147 LEU A N 1
ATOM 1166 C CA . LEU A 1 147 ? -1.313 5.580 1.052 1.00 98.31 147 LEU A CA 1
ATOM 1167 C C . LEU A 1 147 ? -1.367 6.544 2.236 1.00 98.31 147 LEU A C 1
ATOM 1169 O O . LEU A 1 147 ? -0.430 6.620 3.030 1.00 98.31 147 LEU A O 1
ATOM 1173 N N . LYS A 1 148 ? -2.496 7.232 2.388 1.00 97.50 148 LYS A N 1
ATOM 1174 C CA . LYS A 1 148 ? -2.831 8.036 3.564 1.00 97.50 148 LYS A CA 1
ATOM 1175 C C . LYS A 1 148 ? -3.697 7.202 4.504 1.00 97.50 148 LYS A C 1
ATOM 1177 O O . LYS A 1 148 ? -4.837 6.866 4.182 1.00 97.50 148 LYS A O 1
ATOM 1182 N N . LEU A 1 149 ? -3.161 6.878 5.672 1.00 97.44 149 LEU A N 1
ATOM 1183 C CA . LEU A 1 149 ? -3.859 6.146 6.720 1.00 97.44 149 LEU A CA 1
ATOM 1184 C C . LEU A 1 149 ? -4.381 7.129 7.770 1.00 97.44 149 LEU A C 1
ATOM 1186 O O . LEU A 1 149 ? -3.606 7.895 8.341 1.00 97.44 149 LEU A O 1
ATOM 1190 N N . SER A 1 150 ? -5.683 7.101 8.041 1.00 96.31 150 SER A N 1
ATOM 1191 C CA . SER A 1 150 ? -6.287 7.827 9.165 1.00 96.31 150 SER A CA 1
ATOM 1192 C C . SER A 1 150 ? -6.661 6.850 10.273 1.00 96.31 150 SER A C 1
ATOM 1194 O O . SER A 1 150 ? -7.298 5.832 10.003 1.00 96.31 150 SER A O 1
ATOM 1196 N N . ILE A 1 151 ? -6.280 7.165 11.509 1.00 95.56 151 ILE A N 1
ATOM 1197 C CA . ILE A 1 151 ? -6.607 6.366 12.688 1.00 95.56 151 ILE A CA 1
ATOM 1198 C C . ILE A 1 151 ? -7.807 6.973 13.404 1.00 95.56 151 ILE A C 1
ATOM 1200 O O . ILE A 1 151 ? -7.803 8.160 13.735 1.00 95.56 151 ILE A O 1
ATOM 1204 N N . ALA A 1 152 ? -8.808 6.140 13.666 1.00 94.06 152 ALA A N 1
ATOM 1205 C CA . ALA A 1 152 ? -9.955 6.467 14.490 1.00 94.06 152 ALA A CA 1
ATOM 1206 C C . ALA A 1 152 ? -9.916 5.692 15.810 1.00 94.06 152 ALA A C 1
ATOM 1208 O O . ALA A 1 152 ? -9.581 4.510 15.849 1.00 94.06 152 ALA A O 1
ATOM 1209 N N . GLU A 1 153 ? -10.294 6.371 16.889 1.00 91.19 153 GLU A N 1
ATOM 1210 C CA . GLU A 1 153 ? -10.390 5.795 18.229 1.00 91.19 153 GLU A CA 1
ATOM 1211 C C . GLU A 1 153 ? -11.875 5.631 18.595 1.00 91.19 153 GLU A C 1
ATOM 1213 O O . GLU A 1 153 ? -12.569 6.634 18.805 1.00 91.19 153 GLU A O 1
ATOM 1218 N N . PRO A 1 154 ? -12.408 4.395 18.625 1.00 90.44 154 PRO A N 1
ATOM 1219 C CA . PRO A 1 154 ? -13.797 4.164 19.002 1.00 90.44 154 PRO A CA 1
ATOM 1220 C C . PRO A 1 154 ? -13.991 4.436 20.501 1.00 90.44 154 PRO A C 1
ATOM 1222 O O . PRO A 1 154 ? -13.190 4.004 21.325 1.00 90.44 154 PRO A O 1
ATOM 1225 N N . ARG A 1 155 ? -15.068 5.143 20.868 1.00 90.62 155 ARG A N 1
ATOM 1226 C CA . ARG A 1 155 ? -15.335 5.545 22.266 1.00 90.62 155 ARG A CA 1
ATOM 1227 C C . ARG A 1 155 ? -16.174 4.538 23.052 1.00 90.62 155 ARG A C 1
ATOM 1229 O O . ARG A 1 155 ? -16.226 4.607 24.274 1.00 90.62 155 ARG A O 1
ATOM 1236 N N . ASN A 1 156 ? -16.876 3.655 22.353 1.00 93.31 156 ASN A N 1
ATOM 1237 C CA . ASN A 1 156 ? -17.765 2.636 22.905 1.00 93.31 156 ASN A CA 1
ATOM 1238 C C . ASN A 1 156 ? -17.934 1.492 21.886 1.00 93.31 156 ASN A C 1
ATOM 1240 O O . ASN A 1 156 ? -17.465 1.580 20.746 1.00 93.31 156 ASN A O 1
ATOM 1244 N N . ASP A 1 157 ? -18.644 0.434 22.280 1.00 93.62 157 ASP A N 1
ATOM 1245 C CA . ASP A 1 157 ? -18.844 -0.756 21.443 1.00 93.62 157 ASP A CA 1
ATOM 1246 C C . ASP A 1 157 ? -19.620 -0.469 20.150 1.00 93.62 157 ASP A C 1
ATOM 1248 O O . ASP A 1 157 ? -19.319 -1.033 19.095 1.00 93.62 157 ASP A O 1
ATOM 1252 N N . ILE A 1 158 ? -20.586 0.453 20.194 1.00 94.31 158 ILE A N 1
ATOM 1253 C CA . ILE A 1 158 ? -21.370 0.848 19.016 1.00 94.31 158 ILE A CA 1
ATOM 1254 C C . ILE A 1 158 ? -20.457 1.518 17.980 1.00 94.31 158 ILE A C 1
ATOM 1256 O O . ILE A 1 158 ? -20.531 1.208 16.787 1.00 94.31 158 ILE A O 1
ATOM 1260 N N . ASP A 1 159 ? -19.572 2.408 18.424 1.00 94.06 159 ASP A N 1
ATOM 1261 C CA . ASP A 1 159 ? -18.605 3.091 17.567 1.00 94.06 159 ASP A CA 1
ATOM 1262 C C . ASP A 1 159 ? -17.568 2.114 17.007 1.00 94.06 159 ASP A C 1
ATOM 1264 O O . ASP A 1 159 ? -17.220 2.212 15.832 1.00 94.06 159 ASP A O 1
ATOM 1268 N N . ARG A 1 160 ? -17.144 1.113 17.789 1.00 93.06 160 ARG A N 1
ATOM 1269 C CA . ARG A 1 160 ? -16.241 0.045 17.329 1.00 93.06 160 ARG A CA 1
ATOM 1270 C C . ARG A 1 160 ? -16.854 -0.766 16.185 1.00 93.06 160 ARG A C 1
ATOM 1272 O O . ARG A 1 160 ? -16.191 -0.992 15.174 1.00 93.06 160 ARG A O 1
ATOM 1279 N N . LEU A 1 161 ? -18.131 -1.142 16.286 1.00 95.12 161 LEU A N 1
ATOM 1280 C CA . LEU A 1 161 ? -18.836 -1.858 15.213 1.00 95.12 161 LEU A CA 1
ATOM 1281 C C . LEU A 1 161 ? -19.000 -1.002 13.947 1.00 95.12 161 LEU A C 1
ATOM 1283 O O . LEU A 1 161 ? -18.855 -1.500 12.826 1.00 95.12 161 LEU A O 1
ATOM 1287 N N . LYS A 1 162 ? -19.294 0.295 14.103 1.00 96.25 162 LYS A N 1
ATOM 1288 C CA . LYS A 1 162 ? -19.361 1.237 12.974 1.00 96.25 162 LYS A CA 1
ATOM 1289 C C . LYS A 1 162 ? -17.995 1.409 12.312 1.00 96.25 162 LYS A C 1
ATOM 1291 O O . LYS A 1 162 ? -17.916 1.374 11.082 1.00 96.25 162 LYS A O 1
ATOM 1296 N N . LEU A 1 163 ? -16.940 1.557 13.115 1.00 95.81 163 LEU A N 1
ATOM 1297 C CA . LEU A 1 163 ? -15.569 1.702 12.645 1.00 95.81 163 LEU A CA 1
ATOM 1298 C C . LEU A 1 163 ? -15.125 0.458 11.882 1.00 95.81 163 LEU A C 1
ATOM 1300 O O . LEU A 1 163 ? -14.646 0.597 10.765 1.00 95.81 163 LEU A O 1
ATOM 1304 N N . GLN A 1 164 ? -15.385 -0.745 12.395 1.00 95.75 164 GLN A N 1
ATOM 1305 C CA . GLN A 1 164 ? -15.055 -1.994 11.704 1.00 95.75 164 GLN A CA 1
ATOM 1306 C C . GLN A 1 164 ? -15.631 -2.047 10.279 1.00 95.75 164 GLN A C 1
ATOM 1308 O O . GLN A 1 164 ? -14.911 -2.336 9.321 1.00 95.75 164 GLN A O 1
ATOM 1313 N N . LYS A 1 165 ? -16.914 -1.694 10.113 1.00 96.88 165 LYS A N 1
ATOM 1314 C CA . LYS A 1 165 ? -17.556 -1.607 8.789 1.00 96.88 165 LYS A CA 1
ATOM 1315 C C . LYS A 1 165 ? -16.942 -0.506 7.921 1.00 96.88 165 LYS A C 1
ATOM 1317 O O . LYS A 1 165 ? -16.834 -0.655 6.708 1.00 96.88 165 LYS A O 1
ATOM 1322 N N . ALA A 1 166 ? -16.562 0.623 8.516 1.00 97.56 166 ALA A N 1
ATOM 1323 C CA . ALA A 1 166 ? -15.918 1.715 7.796 1.00 97.56 166 ALA A CA 1
ATOM 1324 C C . ALA A 1 166 ? -14.496 1.354 7.328 1.00 97.56 166 ALA A C 1
ATOM 1326 O O . ALA A 1 166 ? -14.163 1.648 6.181 1.00 97.56 166 ALA A O 1
ATOM 1327 N N . MET A 1 167 ? -13.706 0.660 8.155 1.00 98.00 167 MET A N 1
ATOM 1328 C CA . MET A 1 167 ? -12.375 0.153 7.805 1.00 98.00 167 MET A CA 1
ATOM 1329 C C . MET A 1 167 ? -12.448 -0.771 6.590 1.00 98.00 167 MET A C 1
ATOM 1331 O O . MET A 1 167 ? -11.794 -0.505 5.583 1.00 98.00 167 MET A O 1
ATOM 1335 N N . SER A 1 168 ? -13.323 -1.780 6.648 1.00 98.12 168 SER A N 1
ATOM 1336 C CA . SER A 1 168 ? -13.596 -2.711 5.545 1.00 98.12 168 SER A CA 1
ATOM 1337 C C . SER A 1 168 ? -13.918 -1.979 4.234 1.00 98.12 168 SER A C 1
ATOM 1339 O O . SER A 1 168 ? -13.248 -2.179 3.220 1.00 98.12 168 SER A O 1
ATOM 1341 N N . ARG A 1 169 ? -14.885 -1.050 4.262 1.00 98.31 169 ARG A N 1
ATOM 1342 C CA . ARG A 1 169 ? -15.277 -0.277 3.073 1.00 98.31 169 ARG A CA 1
ATOM 1343 C C . ARG A 1 169 ? -14.140 0.586 2.532 1.00 98.31 169 ARG A C 1
ATOM 1345 O O . ARG A 1 169 ? -13.992 0.697 1.318 1.00 98.31 169 ARG A O 1
ATOM 1352 N N . SER A 1 170 ? -13.345 1.199 3.410 1.00 98.50 170 SER A N 1
ATOM 1353 C CA . SER A 1 170 ? -12.200 2.019 2.994 1.00 98.50 170 SER A CA 1
ATOM 1354 C C . SER A 1 170 ? -11.098 1.176 2.341 1.00 98.50 170 SER A C 1
ATOM 1356 O O . SER A 1 170 ? -10.541 1.578 1.318 1.00 98.50 170 SER A O 1
ATOM 1358 N N . LEU A 1 171 ? -10.850 -0.030 2.865 1.00 98.62 171 LEU A N 1
ATOM 1359 C CA . LEU A 1 171 ? -9.911 -0.988 2.291 1.00 98.62 171 LEU A CA 1
ATOM 1360 C C . LEU A 1 171 ? -10.393 -1.471 0.919 1.00 98.62 171 LEU A C 1
ATOM 1362 O O . LEU A 1 171 ? -9.629 -1.416 -0.042 1.00 98.62 171 LEU A O 1
ATOM 1366 N N . LEU A 1 172 ? -11.668 -1.860 0.802 1.00 98.62 172 LEU A N 1
ATOM 1367 C CA . LEU A 1 172 ? -12.270 -2.258 -0.473 1.00 98.62 172 LEU A CA 1
ATOM 1368 C C . LEU A 1 172 ? -12.163 -1.136 -1.512 1.00 98.62 172 LEU A C 1
ATOM 1370 O O . LEU A 1 172 ? -11.751 -1.381 -2.643 1.00 98.62 172 LEU A O 1
ATOM 1374 N N . SER A 1 173 ? -12.479 0.101 -1.119 1.00 98.56 173 SER A N 1
ATOM 1375 C CA . SER A 1 173 ? -12.349 1.278 -1.984 1.00 98.56 173 SER A CA 1
ATOM 1376 C C . SER A 1 173 ? -10.916 1.452 -2.495 1.00 98.56 173 SER A C 1
ATOM 1378 O O . SER A 1 173 ? -10.710 1.632 -3.695 1.00 98.56 173 SER A O 1
ATOM 1380 N N . SER A 1 174 ? -9.912 1.322 -1.621 1.00 98.62 174 SER A N 1
ATOM 1381 C CA . SER A 1 174 ? -8.500 1.380 -2.021 1.00 98.62 174 SER A CA 1
ATOM 1382 C C . SER A 1 174 ? -8.110 0.256 -2.988 1.00 98.62 174 SER A C 1
ATOM 1384 O O . SER A 1 174 ? -7.442 0.516 -3.984 1.00 98.62 174 SER A O 1
ATOM 1386 N N . VAL A 1 175 ? -8.566 -0.976 -2.756 1.00 98.31 175 VAL A N 1
ATOM 1387 C CA . VAL A 1 175 ? -8.285 -2.135 -3.626 1.00 98.31 175 VAL A CA 1
ATOM 1388 C C . VAL A 1 175 ? -8.916 -1.978 -5.011 1.00 98.31 175 VAL A C 1
ATOM 1390 O O . VAL A 1 175 ? -8.271 -2.258 -6.025 1.00 98.31 175 VAL A O 1
ATOM 1393 N N . VAL A 1 176 ? -10.156 -1.487 -5.076 1.00 98.38 176 VAL A N 1
ATOM 1394 C CA . VAL A 1 176 ? -10.833 -1.180 -6.346 1.00 98.38 176 VAL A CA 1
ATOM 1395 C C . VAL A 1 176 ? -10.098 -0.063 -7.085 1.00 98.38 176 VAL A C 1
ATOM 1397 O O . VAL A 1 176 ? -9.862 -0.183 -8.284 1.00 98.38 176 VAL A O 1
ATOM 1400 N N . LYS A 1 177 ? -9.665 0.991 -6.380 1.00 98.50 177 LYS A N 1
ATOM 1401 C CA . LYS A 1 177 ? -8.853 2.071 -6.962 1.00 98.50 177 LYS A CA 1
ATOM 1402 C C . LYS A 1 177 ? -7.540 1.553 -7.551 1.00 98.50 177 LYS A C 1
ATOM 1404 O O . LYS A 1 177 ? -7.230 1.912 -8.683 1.00 98.50 177 LYS A O 1
ATOM 1409 N N . ILE A 1 178 ? -6.817 0.693 -6.825 1.00 98.38 178 ILE A N 1
ATOM 1410 C CA . ILE A 1 178 ? -5.600 0.039 -7.333 1.00 98.38 178 ILE A CA 1
ATOM 1411 C C . ILE A 1 178 ? -5.927 -0.722 -8.613 1.00 98.38 178 ILE A C 1
ATOM 1413 O O . ILE A 1 178 ? -5.335 -0.445 -9.649 1.00 98.38 178 ILE A O 1
ATOM 1417 N N . THR A 1 179 ? -6.903 -1.631 -8.554 1.00 97.38 179 THR A N 1
ATOM 1418 C CA . THR A 1 179 ? -7.265 -2.512 -9.675 1.00 97.38 179 THR A CA 1
ATOM 1419 C C . THR A 1 179 ? -7.669 -1.720 -10.917 1.00 97.38 179 THR A C 1
ATOM 1421 O O . THR A 1 179 ? -7.225 -2.033 -12.020 1.00 97.38 179 THR A O 1
ATOM 1424 N N . ASN A 1 180 ? -8.458 -0.658 -10.750 1.00 97.81 180 ASN A N 1
ATOM 1425 C CA . ASN A 1 180 ? -8.839 0.212 -11.856 1.00 97.81 180 ASN A CA 1
ATOM 1426 C C . ASN A 1 180 ? -7.611 0.908 -12.447 1.00 97.81 180 ASN A C 1
ATOM 1428 O O . ASN A 1 180 ? -7.376 0.786 -13.647 1.00 97.81 180 ASN A O 1
ATOM 1432 N N . TYR A 1 181 ? -6.793 1.556 -11.609 1.00 96.75 181 TYR A N 1
ATOM 1433 C CA . TYR A 1 181 ? -5.618 2.293 -12.070 1.00 96.75 181 TYR A CA 1
ATOM 1434 C C . TYR A 1 181 ? -4.631 1.393 -12.819 1.00 96.75 181 TYR A C 1
ATOM 1436 O O . TYR A 1 181 ? -4.226 1.726 -13.928 1.00 96.75 181 TYR A O 1
ATOM 1444 N N . VAL A 1 182 ? -4.275 0.231 -12.264 1.00 95.81 182 VAL A N 1
ATOM 1445 C CA . VAL A 1 182 ? -3.313 -0.688 -12.901 1.00 95.81 182 VAL A CA 1
ATOM 1446 C C . VAL A 1 182 ? -3.853 -1.327 -14.181 1.00 95.81 182 VAL A C 1
ATOM 1448 O O . VAL A 1 182 ? -3.075 -1.741 -15.040 1.00 95.81 182 VAL A O 1
ATOM 1451 N N . THR A 1 183 ? -5.179 -1.422 -14.316 1.00 94.62 183 THR A N 1
ATOM 1452 C CA . THR A 1 183 ? -5.824 -1.980 -15.507 1.00 94.62 183 THR A CA 1
ATOM 1453 C C . THR A 1 183 ? -5.884 -0.959 -16.639 1.00 94.62 183 THR A C 1
ATOM 1455 O O . THR A 1 183 ? -5.666 -1.337 -17.791 1.00 94.62 183 THR A O 1
ATOM 1458 N N . THR A 1 184 ? -6.140 0.317 -16.332 1.00 95.25 184 THR A N 1
ATOM 1459 C CA . THR A 1 184 ? -6.249 1.395 -17.330 1.00 95.25 184 THR A CA 1
ATOM 1460 C C . THR A 1 184 ? -4.911 2.048 -17.671 1.00 95.25 184 THR A C 1
ATOM 1462 O O . THR A 1 184 ? -4.755 2.552 -18.777 1.00 95.25 184 THR A O 1
ATOM 1465 N N . ASN A 1 185 ? -3.935 2.008 -16.760 1.00 93.06 185 ASN A N 1
ATOM 1466 C CA . ASN A 1 185 ? -2.618 2.620 -16.931 1.00 93.06 185 ASN A CA 1
ATOM 1467 C C . ASN A 1 185 ? -1.552 1.523 -17.033 1.00 93.06 185 ASN A C 1
ATOM 1469 O O . ASN A 1 185 ? -1.053 1.004 -16.031 1.00 93.06 185 ASN A O 1
ATOM 1473 N N . LYS A 1 186 ? -1.250 1.127 -18.273 1.00 91.44 186 LYS A N 1
ATOM 1474 C CA . LYS A 1 186 ? -0.223 0.118 -18.593 1.00 91.44 186 LYS A CA 1
ATOM 1475 C C . LYS A 1 186 ? 0.886 0.654 -19.494 1.00 91.44 186 LYS A C 1
ATOM 1477 O O . LYS A 1 186 ? 1.969 0.084 -19.520 1.00 91.44 186 LYS A O 1
ATOM 1482 N N . SER A 1 187 ? 0.626 1.732 -20.234 1.00 89.75 187 SER A N 1
ATOM 1483 C CA . SER A 1 187 ? 1.546 2.283 -21.237 1.00 89.75 187 SER A CA 1
ATOM 1484 C C . SER A 1 187 ? 2.805 2.912 -20.643 1.00 89.75 187 SER A C 1
ATOM 1486 O O . SER A 1 187 ? 3.778 3.102 -21.362 1.00 89.75 187 SER A O 1
ATOM 1488 N N . HIS A 1 188 ? 2.787 3.257 -19.355 1.00 89.25 188 HIS A N 1
ATOM 1489 C CA . HIS A 1 188 ? 3.924 3.848 -18.651 1.00 89.25 188 HIS A CA 1
ATOM 1490 C C . HIS A 1 188 ? 4.846 2.808 -17.997 1.00 89.25 188 HIS A C 1
ATOM 1492 O O . HIS A 1 188 ? 5.891 3.186 -17.473 1.00 89.25 188 HIS A O 1
ATOM 1498 N N . ILE A 1 189 ? 4.484 1.518 -18.025 1.00 92.50 189 ILE A N 1
ATOM 1499 C CA . ILE A 1 189 ? 5.332 0.436 -17.509 1.00 92.50 189 ILE A CA 1
ATOM 1500 C C . ILE A 1 189 ? 6.528 0.271 -18.465 1.00 92.50 189 ILE A C 1
ATOM 1502 O O . ILE A 1 189 ? 6.311 0.024 -19.656 1.00 92.50 189 ILE A O 1
ATOM 1506 N N . PRO A 1 190 ? 7.782 0.395 -17.991 1.00 91.94 190 PRO A N 1
ATOM 1507 C CA . PRO A 1 190 ? 8.945 0.277 -18.861 1.00 91.94 190 PRO A CA 1
ATOM 1508 C C . PRO A 1 190 ? 9.080 -1.125 -19.483 1.00 91.94 190 PRO A C 1
ATOM 1510 O O . PRO A 1 190 ? 8.619 -2.111 -18.903 1.00 91.94 190 PRO A O 1
ATOM 1513 N N . PRO A 1 191 ? 9.754 -1.262 -20.638 1.00 90.62 191 PRO A N 1
ATOM 1514 C CA . PRO A 1 191 ? 10.048 -2.569 -21.215 1.00 90.62 191 PRO A CA 1
ATOM 1515 C C . PRO A 1 191 ? 10.949 -3.409 -20.298 1.00 90.62 191 PRO A C 1
ATOM 1517 O O . PRO A 1 191 ? 11.965 -2.928 -19.795 1.00 90.62 191 PRO A O 1
ATOM 1520 N N . ILE A 1 192 ? 10.625 -4.692 -20.128 1.00 87.50 192 ILE A N 1
ATOM 1521 C CA . ILE A 1 192 ? 11.493 -5.638 -19.414 1.00 87.50 192 ILE A CA 1
ATOM 1522 C C . IL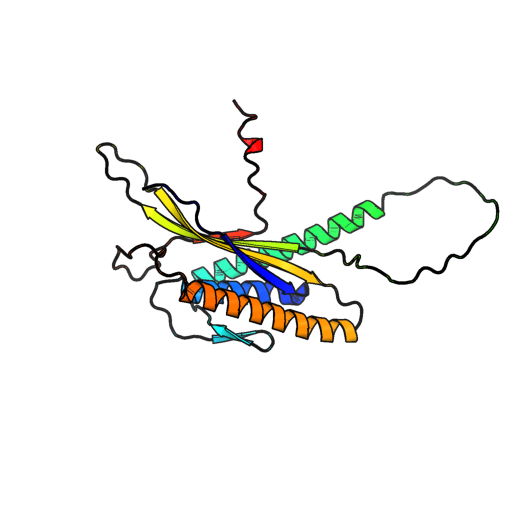E A 1 192 ? 12.628 -6.049 -20.358 1.00 87.50 192 ILE A C 1
ATOM 1524 O O . ILE A 1 192 ? 12.414 -6.760 -21.335 1.00 87.50 192 ILE A O 1
ATOM 1528 N N . THR A 1 193 ? 13.843 -5.582 -20.076 1.00 78.75 193 THR A N 1
ATOM 1529 C CA . THR A 1 193 ? 15.032 -5.808 -20.922 1.00 78.75 193 THR A CA 1
ATOM 1530 C C . THR A 1 193 ? 15.916 -6.963 -20.450 1.00 78.75 193 THR A C 1
ATOM 1532 O O . THR A 1 193 ? 16.883 -7.313 -21.122 1.00 78.75 193 THR A O 1
ATOM 1535 N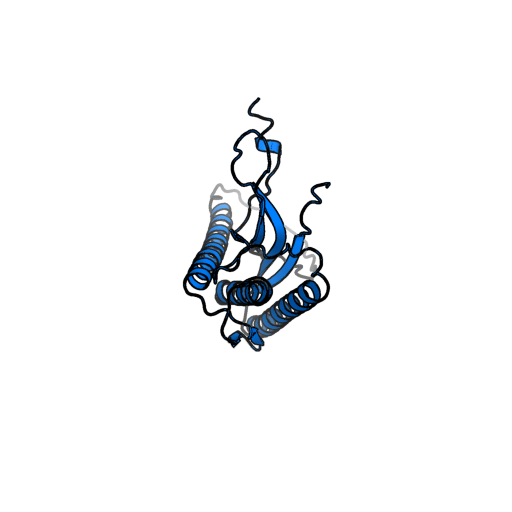 N . THR A 1 194 ? 15.612 -7.557 -19.293 1.00 70.56 194 THR A N 1
ATOM 1536 C CA . THR A 1 194 ? 16.442 -8.578 -18.641 1.00 70.56 194 THR A CA 1
ATOM 1537 C C . THR A 1 194 ? 15.640 -9.862 -18.437 1.00 70.56 194 THR A C 1
ATOM 1539 O O . THR A 1 194 ? 14.537 -9.816 -17.906 1.00 70.56 194 THR A O 1
ATOM 1542 N N . ALA A 1 195 ? 16.200 -11.010 -18.829 1.00 61.97 195 ALA A N 1
ATOM 1543 C CA . ALA A 1 195 ? 15.548 -12.327 -18.763 1.00 61.97 195 ALA A CA 1
ATOM 1544 C C . ALA A 1 195 ? 15.790 -13.089 -17.438 1.00 61.97 195 ALA A C 1
ATOM 1546 O O . ALA A 1 195 ? 15.692 -14.312 -17.394 1.00 61.97 195 ALA A O 1
ATOM 1547 N N . VAL A 1 196 ? 16.162 -12.392 -16.361 1.00 69.31 196 VAL A N 1
ATOM 1548 C CA . VAL A 1 196 ? 16.454 -13.014 -15.058 1.00 69.31 196 VAL A CA 1
ATOM 1549 C C . VAL A 1 196 ? 15.149 -13.172 -14.273 1.00 69.31 196 VAL A C 1
ATOM 1551 O O . VAL A 1 196 ? 14.326 -12.261 -14.275 1.00 69.31 196 VAL A O 1
ATOM 1554 N N . ASN A 1 197 ? 14.969 -14.297 -13.568 1.00 69.62 197 ASN A N 1
ATOM 1555 C CA . ASN A 1 197 ? 13.819 -14.567 -12.686 1.00 69.62 197 ASN A CA 1
ATOM 1556 C C . ASN A 1 197 ? 13.861 -13.739 -11.378 1.00 69.62 197 ASN A C 1
ATOM 1558 O O . ASN A 1 197 ? 13.652 -14.251 -10.284 1.00 69.62 197 ASN A O 1
ATOM 1562 N N . THR A 1 198 ? 14.206 -12.460 -11.486 1.00 83.38 198 THR A N 1
ATOM 1563 C CA . THR A 1 198 ? 14.275 -11.482 -10.398 1.00 83.38 198 THR A CA 1
ATOM 1564 C C . THR A 1 198 ? 13.473 -10.261 -10.803 1.00 83.38 198 THR A C 1
ATOM 1566 O O . THR A 1 198 ? 13.367 -9.962 -11.992 1.00 83.38 198 THR A O 1
ATOM 1569 N N . ASN A 1 199 ? 12.950 -9.515 -9.834 1.00 88.69 199 ASN A N 1
ATOM 1570 C CA . ASN A 1 199 ? 12.114 -8.361 -10.131 1.00 88.69 199 ASN A CA 1
ATOM 1571 C C . ASN A 1 199 ? 12.902 -7.290 -10.929 1.00 88.69 199 ASN A C 1
ATOM 1573 O O . ASN A 1 199 ? 13.881 -6.757 -10.404 1.00 88.69 199 ASN A O 1
ATOM 1577 N N . PRO A 1 200 ? 12.501 -6.954 -12.172 1.00 90.81 200 PRO A N 1
ATOM 1578 C CA . PRO A 1 200 ? 13.270 -6.074 -13.055 1.00 90.81 200 PRO A CA 1
ATOM 1579 C C . PRO A 1 200 ? 13.208 -4.595 -12.654 1.00 90.81 200 PRO A C 1
ATOM 1581 O O . PRO A 1 200 ? 14.076 -3.817 -13.054 1.00 90.81 200 PRO A O 1
ATOM 1584 N N . PHE A 1 201 ? 12.203 -4.197 -11.869 1.00 93.56 201 PHE A N 1
ATOM 1585 C CA . PHE A 1 201 ? 11.981 -2.807 -11.473 1.00 93.56 201 PHE A CA 1
ATOM 1586 C C . PHE A 1 201 ? 12.276 -2.617 -9.986 1.00 93.56 201 PHE A C 1
ATOM 1588 O O . PHE A 1 201 ? 11.505 -3.104 -9.155 1.00 93.56 201 PHE A O 1
ATOM 1595 N N . PRO A 1 202 ? 13.355 -1.904 -9.612 1.00 94.06 202 PRO A N 1
ATOM 1596 C CA . PRO A 1 202 ? 13.597 -1.563 -8.218 1.00 94.06 202 PRO A CA 1
ATOM 1597 C C . PRO A 1 202 ? 12.409 -0.819 -7.613 1.00 94.06 202 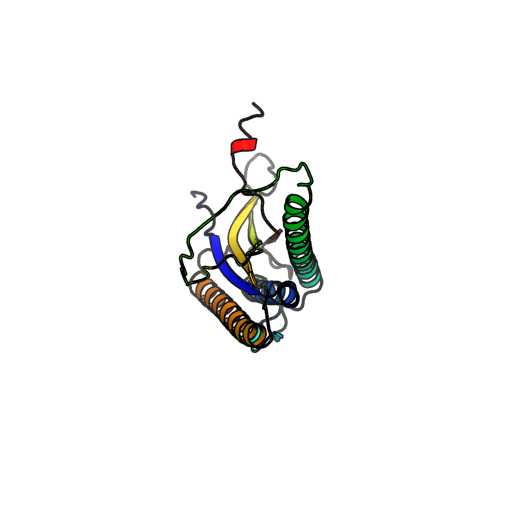PRO A C 1
ATOM 1599 O O . PRO A 1 202 ? 11.674 -0.116 -8.308 1.00 94.06 202 PRO A O 1
ATOM 1602 N N . TYR A 1 203 ? 12.238 -0.944 -6.304 1.00 96.00 203 TYR A N 1
ATOM 1603 C CA . TYR A 1 203 ? 11.164 -0.277 -5.585 1.00 96.00 203 T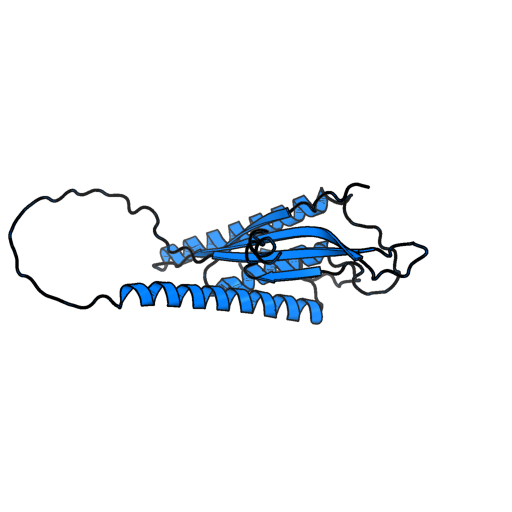YR A CA 1
ATOM 1604 C C . TYR A 1 203 ? 11.641 0.266 -4.242 1.00 96.00 203 TYR A C 1
ATOM 1606 O O . TYR A 1 203 ? 12.659 -0.162 -3.698 1.00 96.00 203 TYR A O 1
ATOM 1614 N N . ARG A 1 204 ? 10.909 1.246 -3.708 1.00 96.31 204 ARG A N 1
ATOM 1615 C CA . ARG A 1 204 ? 11.190 1.849 -2.402 1.00 96.31 204 ARG A CA 1
ATOM 1616 C C . ARG A 1 204 ? 9.898 2.115 -1.652 1.00 96.31 204 ARG A C 1
ATOM 1618 O O . ARG A 1 204 ? 8.976 2.707 -2.210 1.00 96.31 204 ARG A O 1
ATOM 1625 N N . ILE A 1 205 ? 9.867 1.729 -0.380 1.00 97.44 205 ILE A N 1
ATOM 1626 C CA . ILE A 1 205 ? 8.796 2.073 0.554 1.00 97.44 205 ILE A CA 1
ATOM 1627 C C . ILE A 1 205 ? 9.335 3.146 1.503 1.00 97.44 205 ILE A C 1
ATOM 1629 O O . ILE A 1 205 ? 10.424 3.012 2.048 1.00 97.44 205 ILE A O 1
ATOM 1633 N N . THR A 1 206 ? 8.589 4.232 1.689 1.00 97.00 206 THR A N 1
ATOM 1634 C CA . THR A 1 206 ? 8.927 5.302 2.635 1.00 97.00 206 THR A CA 1
ATOM 1635 C C . THR A 1 206 ? 7.752 5.539 3.571 1.00 97.00 206 THR A C 1
ATOM 1637 O O . THR A 1 206 ? 6.621 5.713 3.124 1.00 97.00 206 THR A O 1
ATOM 1640 N N . VAL A 1 207 ? 8.016 5.569 4.875 1.00 96.69 207 VAL A N 1
ATOM 1641 C CA . VAL A 1 207 ? 7.011 5.815 5.919 1.00 96.69 207 VAL A CA 1
ATOM 1642 C C . VAL A 1 207 ? 7.160 7.232 6.441 1.00 96.69 207 VAL A C 1
ATOM 1644 O O . VAL A 1 207 ? 8.259 7.605 6.852 1.00 96.69 207 VAL A O 1
ATOM 1647 N N . ASN A 1 208 ? 6.052 7.971 6.467 1.00 91.50 208 ASN A N 1
ATOM 1648 C CA . ASN A 1 208 ? 5.968 9.380 6.840 1.00 91.50 208 ASN A CA 1
ATOM 1649 C C . ASN A 1 208 ? 7.057 10.200 6.134 1.00 91.50 208 ASN A C 1
ATOM 1651 O O . ASN A 1 208 ? 7.926 10.763 6.804 1.00 91.50 208 ASN A O 1
ATOM 1655 N N . PRO A 1 209 ? 7.068 10.215 4.783 1.00 82.75 209 PRO A N 1
ATOM 1656 C CA . PRO A 1 209 ? 8.045 11.001 4.050 1.00 82.75 209 PRO A CA 1
ATOM 1657 C C . PRO A 1 209 ? 7.944 12.453 4.514 1.00 82.75 209 PRO A C 1
ATOM 1659 O O . PRO A 1 209 ? 6.871 13.054 4.461 1.00 82.75 209 PRO A O 1
ATOM 1662 N N . VAL A 1 210 ? 9.062 13.007 4.983 1.00 72.75 210 VAL A N 1
ATOM 1663 C CA . VAL A 1 210 ? 9.168 14.449 5.199 1.00 72.75 210 VAL A CA 1
ATOM 1664 C C . VAL A 1 210 ? 8.919 15.080 3.835 1.00 72.75 210 VAL A C 1
ATOM 1666 O O . VAL A 1 210 ? 9.568 14.673 2.862 1.00 72.75 210 VAL A O 1
ATOM 1669 N N . GLU A 1 211 ? 7.966 16.016 3.735 1.00 55.12 211 GLU A N 1
ATOM 1670 C CA . GLU A 1 211 ? 7.840 16.828 2.526 1.00 55.12 211 GLU A CA 1
ATOM 1671 C C . GLU A 1 211 ? 9.242 17.310 2.190 1.00 55.12 211 GLU A C 1
ATOM 1673 O O . GLU A 1 211 ? 9.910 17.943 3.008 1.00 55.12 211 GLU A O 1
ATOM 1678 N N . SER A 1 212 ? 9.732 16.921 1.018 1.00 41.31 212 SER A N 1
ATOM 1679 C CA . SER A 1 212 ? 11.025 17.370 0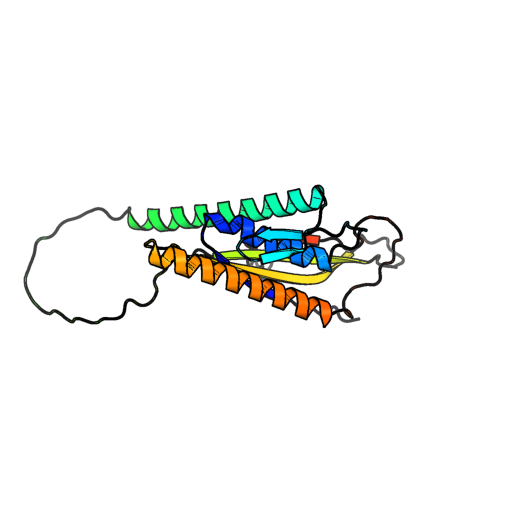.538 1.00 41.31 212 SER A CA 1
ATOM 1680 C C . SER A 1 212 ? 10.852 18.834 0.166 1.00 41.31 212 SER A C 1
ATOM 1682 O O . SER A 1 212 ? 10.737 19.169 -1.007 1.00 41.31 212 SER A O 1
ATOM 1684 N N . THR A 1 213 ? 10.768 19.711 1.165 1.00 37.31 213 THR A N 1
ATOM 1685 C CA . THR A 1 213 ? 10.827 21.144 0.961 1.00 37.31 213 THR A CA 1
ATOM 1686 C C . THR A 1 213 ? 12.191 21.377 0.338 1.00 37.31 213 THR A C 1
ATOM 1688 O O . THR A 1 213 ? 13.237 21.249 0.981 1.00 37.31 213 THR A O 1
ATOM 1691 N N . TRP A 1 214 ? 12.192 21.704 -0.951 1.00 47.47 214 TRP A N 1
ATOM 1692 C CA . TRP A 1 214 ? 13.371 22.179 -1.671 1.00 47.47 214 TRP A CA 1
ATOM 1693 C C . TRP A 1 214 ? 14.063 23.360 -0.941 1.00 47.47 214 TRP A C 1
ATOM 1695 O O . TRP A 1 214 ? 15.214 23.678 -1.222 1.00 47.47 214 TRP A O 1
ATOM 1705 N N . SER A 1 215 ? 13.414 23.931 0.079 1.00 47.69 215 SER A N 1
ATOM 1706 C CA . SER A 1 215 ? 13.873 24.949 1.026 1.00 47.69 215 SER A CA 1
ATOM 1707 C C . SER A 1 215 ? 15.150 24.632 1.812 1.00 47.69 215 SER A C 1
ATOM 1709 O O . SER A 1 215 ? 15.869 25.566 2.152 1.00 47.69 215 SER A O 1
ATOM 1711 N N . ASN A 1 216 ? 15.483 23.366 2.100 1.00 39.19 216 ASN A N 1
ATOM 1712 C CA . ASN A 1 216 ? 16.691 23.068 2.894 1.00 39.19 216 ASN A CA 1
ATOM 1713 C C . ASN A 1 216 ? 17.988 22.989 2.072 1.00 39.19 216 ASN A C 1
ATOM 1715 O O . ASN A 1 216 ? 19.067 22.990 2.658 1.00 39.19 216 ASN A O 1
ATOM 1719 N N . ARG A 1 217 ? 17.918 22.954 0.732 1.00 49.91 217 ARG A N 1
ATOM 1720 C CA . ARG A 1 217 ? 19.122 22.917 -0.124 1.00 49.91 217 ARG A CA 1
ATOM 1721 C C . ARG A 1 217 ? 19.595 24.287 -0.611 1.00 49.91 217 ARG A C 1
ATOM 1723 O O . ARG A 1 217 ? 20.761 24.407 -0.956 1.00 49.91 217 ARG A O 1
ATOM 1730 N N . LEU A 1 218 ? 18.746 25.320 -0.584 1.00 48.00 218 LEU A N 1
ATOM 1731 C CA . LEU A 1 218 ? 19.146 26.691 -0.946 1.00 48.00 218 LEU A CA 1
ATOM 1732 C C . LEU A 1 218 ? 19.798 27.480 0.201 1.00 48.00 218 LEU A C 1
ATOM 1734 O O . LEU A 1 218 ? 20.181 28.624 0.007 1.00 48.00 218 LEU A O 1
ATOM 1738 N N . ARG A 1 219 ? 19.922 26.892 1.398 1.00 47.19 219 ARG A N 1
ATOM 1739 C CA . ARG A 1 219 ? 20.549 27.545 2.561 1.00 47.19 219 ARG A CA 1
ATOM 1740 C C . ARG A 1 219 ? 22.015 27.144 2.775 1.00 47.19 219 ARG A C 1
ATOM 1742 O O . ARG A 1 219 ? 22.593 27.499 3.795 1.00 47.19 219 ARG A O 1
ATOM 1749 N N . MET A 1 220 ? 22.579 26.367 1.849 1.00 43.22 220 MET A N 1
ATOM 1750 C CA . MET A 1 220 ? 23.933 25.796 1.920 1.00 43.22 220 MET A CA 1
ATOM 1751 C C . MET A 1 220 ? 24.810 26.178 0.713 1.00 43.22 220 MET A C 1
ATOM 1753 O O . MET A 1 220 ? 25.809 25.511 0.460 1.00 43.22 220 MET A O 1
ATOM 1757 N N . TYR A 1 221 ? 24.459 27.245 -0.008 1.00 37.81 221 TYR A N 1
ATOM 1758 C CA . TYR A 1 221 ? 25.335 27.908 -0.975 1.00 37.81 221 TYR A CA 1
ATOM 1759 C C . TYR A 1 221 ? 25.195 29.420 -0.850 1.00 37.81 221 TYR A C 1
ATOM 1761 O O . TYR A 1 221 ? 24.041 29.874 -0.673 1.00 37.81 221 TYR A O 1
#

Secondary structure (DSSP, 8-state):
---PPPPEEEEEEEE-HHHHHHHHHHHHHHHHHTT--S----EEEEETTEEEEE---HHHHHHHHHHHHHHHHHHHHHHHHHHHTTS----------------------------EEEEEEEEEEEE---SSS--PPEEEEEEEEEEEEEE---SSHHHHHHHHHHHHHHHHHHHHHHHHHHHH--TTSPP----SSS-SS-EEEEESPPP--GGGTTT--

Radius of gyration: 23.33 Å; chains: 1; bounding box: 59×55×68 Å

Foldseek 3Di:
DDQDAADEAEAEFEAALVCQLVLQQQLQQLLCVLQFPFDFDFDWDDDQNDTGTGGPDPVSSVVSNVQSVVQSVVLVVVVVVVVVVVPPDDDDDDDDDDDDDDDDDDDDDDPQVWRKKKKKKWKWAFDQDDDPDHDDTDTRTLHMYIYIYTHGDQPDPVSVVVSSVRRVVSSVVSSVSSVVCSVVDDPSDDDQPDPDSGGRIDMDMDMRDDPPPVVVVVVPD

Organism: NCBI:txid72032

InterPro domains:
  IPR012445 Autophagy-related protein 101 [PF07855] (16-195)
  IPR012445 Autophagy-related protein 101 [PTHR13292] (12-219)